Protein AF-A0A2E5E8Q8-F1 (afdb_monomer_lite)

pLDDT: mean 76.12, std 17.39, range [33.94, 95.31]

Structure (mmCIF, N/CA/C/O backbone):
data_AF-A0A2E5E8Q8-F1
#
_entry.id   AF-A0A2E5E8Q8-F1
#
loop_
_atom_site.group_PDB
_atom_site.id
_atom_site.type_symbol
_atom_site.label_atom_id
_atom_site.label_alt_id
_atom_site.label_comp_id
_atom_site.label_asym_id
_atom_site.label_entity_id
_atom_site.label_seq_id
_atom_site.pdbx_PDB_ins_code
_atom_site.Cartn_x
_atom_sit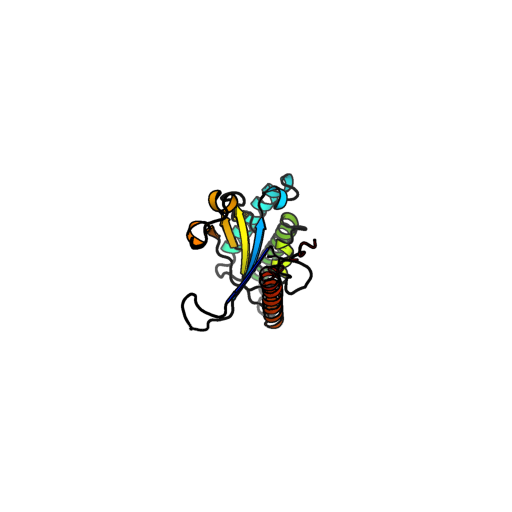e.Cartn_y
_atom_site.Cartn_z
_atom_site.occupancy
_atom_site.B_iso_or_equiv
_atom_site.auth_seq_id
_atom_site.auth_comp_id
_atom_site.auth_asym_id
_atom_site.auth_atom_id
_atom_site.pdbx_PDB_model_num
ATOM 1 N N . MET A 1 1 ? -6.644 -4.111 15.631 1.00 63.53 1 MET A N 1
ATOM 2 C CA . MET A 1 1 ? -6.597 -5.573 15.835 1.00 63.53 1 MET A CA 1
ATOM 3 C C . MET A 1 1 ? -5.594 -6.101 14.842 1.00 63.53 1 MET A C 1
ATOM 5 O O . MET A 1 1 ? -5.831 -5.939 13.659 1.00 63.53 1 MET A O 1
ATOM 9 N N . GLU A 1 2 ? -4.493 -6.679 15.304 1.00 85.31 2 GLU A N 1
ATOM 10 C CA . GLU A 1 2 ? -3.441 -7.165 14.409 1.00 85.31 2 GLU A CA 1
ATOM 11 C C . GLU A 1 2 ? -3.851 -8.503 13.760 1.00 85.31 2 GLU A C 1
ATOM 13 O O . GLU A 1 2 ? -4.324 -9.405 14.459 1.00 85.31 2 GLU A O 1
ATOM 18 N N . VAL A 1 3 ? -3.669 -8.657 12.444 1.00 85.12 3 VAL A N 1
ATOM 19 C CA . VAL A 1 3 ? -4.058 -9.868 11.691 1.00 85.12 3 VAL A CA 1
ATOM 20 C C . VAL A 1 3 ? -2.834 -10.506 11.050 1.00 85.12 3 VAL A C 1
ATOM 22 O O . VAL A 1 3 ? -2.049 -9.832 10.396 1.00 85.12 3 VAL A O 1
ATOM 25 N N . GLN A 1 4 ? -2.655 -11.817 11.201 1.00 87.81 4 GLN A N 1
ATOM 26 C CA . GLN A 1 4 ? -1.545 -12.516 10.552 1.00 87.81 4 GLN A CA 1
ATOM 27 C C . GLN A 1 4 ? -1.755 -12.606 9.033 1.00 87.81 4 GLN A C 1
ATOM 29 O O . GLN A 1 4 ? -2.849 -12.928 8.566 1.00 87.81 4 GLN A O 1
ATOM 34 N N . ASP A 1 5 ? -0.702 -12.359 8.258 1.00 82.19 5 ASP A N 1
ATOM 35 C CA . ASP A 1 5 ? -0.741 -12.471 6.802 1.00 82.19 5 ASP A CA 1
ATOM 36 C C . ASP A 1 5 ? -0.827 -13.946 6.342 1.00 82.19 5 ASP A C 1
ATOM 38 O O . ASP A 1 5 ? -0.557 -14.867 7.124 1.00 82.19 5 ASP A O 1
ATOM 42 N N . PRO A 1 6 ? -1.175 -14.219 5.070 1.00 80.75 6 PRO A N 1
ATOM 43 C CA . PRO A 1 6 ? -1.301 -15.595 4.576 1.00 80.75 6 PRO A CA 1
ATOM 44 C C . PRO A 1 6 ? 0.001 -16.389 4.610 1.00 80.75 6 PRO A C 1
ATOM 46 O O . PRO A 1 6 ? -0.022 -17.617 4.712 1.00 80.75 6 PRO A O 1
ATOM 49 N N . THR A 1 7 ? 1.152 -15.718 4.546 1.00 78.88 7 THR A N 1
ATOM 50 C CA . THR A 1 7 ? 2.443 -16.409 4.634 1.00 78.88 7 THR A CA 1
ATOM 51 C C . THR A 1 7 ? 2.776 -16.833 6.065 1.00 78.88 7 THR A C 1
ATOM 53 O O . THR A 1 7 ? 3.606 -17.722 6.262 1.00 78.88 7 THR A O 1
ATOM 56 N N . GLY A 1 8 ? 2.119 -16.236 7.065 1.00 76.06 8 GLY A N 1
ATOM 57 C CA . GLY A 1 8 ? 2.390 -16.440 8.483 1.00 76.06 8 GLY A CA 1
ATOM 58 C C . GLY A 1 8 ? 3.621 -15.686 8.991 1.00 76.06 8 GLY A C 1
ATOM 59 O O . GLY A 1 8 ? 3.943 -15.789 10.174 1.00 76.06 8 GLY A O 1
ATOM 60 N N . ARG A 1 9 ? 4.318 -14.948 8.124 1.00 78.81 9 ARG A N 1
ATOM 61 C CA . ARG A 1 9 ? 5.599 -14.294 8.436 1.00 78.81 9 ARG A CA 1
ATOM 62 C C . ARG A 1 9 ? 5.418 -12.897 9.000 1.00 78.81 9 ARG A C 1
ATOM 64 O O . ARG A 1 9 ? 6.319 -12.387 9.661 1.00 78.81 9 ARG A O 1
ATOM 71 N N . PHE A 1 10 ? 4.278 -12.279 8.722 1.00 82.50 10 PHE A N 1
ATOM 72 C CA . PHE A 1 10 ? 3.995 -10.905 9.086 1.00 82.50 10 PHE A CA 1
ATOM 73 C C . PHE A 1 10 ? 2.617 -10.809 9.730 1.00 82.50 10 PHE A C 1
ATOM 75 O O . PHE A 1 10 ? 1.747 -11.660 9.549 1.00 82.50 10 PHE A O 1
ATOM 82 N N . ARG A 1 11 ? 2.409 -9.742 10.486 1.00 86.44 11 ARG A N 1
ATOM 83 C CA . ARG A 1 11 ? 1.099 -9.364 11.003 1.00 86.44 11 ARG A CA 1
ATOM 84 C C . ARG A 1 11 ? 0.805 -7.951 10.569 1.00 86.44 11 ARG A C 1
ATOM 86 O O . ARG A 1 11 ? 1.724 -7.156 10.637 1.00 86.44 11 ARG A O 1
ATOM 93 N N . VAL A 1 12 ? -0.395 -7.655 10.100 1.00 88.25 12 VAL A N 1
ATOM 94 C CA . VAL A 1 12 ? -0.820 -6.340 9.608 1.00 88.25 12 VAL A CA 1
ATOM 95 C C . VAL A 1 12 ? -1.694 -5.634 10.627 1.00 88.25 12 VAL A C 1
ATOM 97 O O . VAL A 1 12 ? -2.373 -6.291 11.417 1.00 88.25 12 VAL A O 1
ATOM 100 N N . ASP A 1 13 ? -1.712 -4.307 10.570 1.00 90.38 13 ASP A N 1
ATOM 101 C CA . ASP A 1 13 ? -2.462 -3.493 11.526 1.00 90.38 13 ASP A CA 1
ATOM 102 C C . ASP A 1 13 ? -3.975 -3.629 11.339 1.00 90.38 13 ASP A C 1
ATOM 104 O O . ASP A 1 13 ? -4.720 -3.678 12.323 1.00 90.38 13 ASP A O 1
ATOM 108 N N . VAL A 1 14 ? -4.426 -3.713 10.082 1.00 91.06 14 VAL A N 1
ATOM 109 C CA . VAL A 1 14 ? -5.825 -3.958 9.722 1.00 91.06 14 VAL A CA 1
ATOM 110 C C . VAL A 1 14 ? -5.894 -4.857 8.486 1.00 91.06 14 VAL A C 1
ATOM 112 O O . VAL A 1 14 ? -5.109 -4.734 7.547 1.00 91.06 14 VAL A O 1
ATOM 115 N N . ALA A 1 15 ? -6.865 -5.765 8.471 1.00 92.38 15 ALA A N 1
ATOM 116 C CA . ALA A 1 15 ? -7.216 -6.559 7.303 1.00 92.38 15 ALA A CA 1
ATOM 117 C C . ALA A 1 15 ? -8.733 -6.558 7.119 1.00 92.38 15 ALA A C 1
ATOM 119 O O . ALA A 1 15 ? -9.483 -6.537 8.095 1.00 92.38 15 ALA A O 1
ATOM 120 N N . GLY A 1 16 ? -9.177 -6.593 5.868 1.00 91.38 16 GLY A N 1
ATOM 121 C CA . GLY A 1 16 ? -10.591 -6.615 5.518 1.00 91.38 16 GLY A CA 1
ATOM 122 C C . GLY A 1 16 ? -10.868 -7.596 4.392 1.00 91.38 16 GLY A C 1
ATOM 123 O O . GLY A 1 16 ? -9.993 -7.907 3.583 1.00 91.38 16 GLY A O 1
ATOM 124 N N . TRP A 1 17 ? -12.101 -8.081 4.343 1.00 91.31 17 TRP A N 1
ATOM 125 C CA . TRP A 1 17 ? -12.590 -8.939 3.276 1.00 91.31 17 TRP A CA 1
ATOM 126 C C . TRP A 1 17 ? -14.050 -8.611 2.981 1.00 91.31 17 TRP A C 1
ATOM 128 O O . TRP A 1 17 ? -14.820 -8.329 3.900 1.00 91.31 17 TRP A O 1
ATOM 138 N N . THR A 1 18 ? -14.422 -8.656 1.706 1.00 88.38 18 THR A N 1
ATOM 139 C CA . THR A 1 18 ? -15.816 -8.590 1.274 1.00 88.38 18 THR A CA 1
ATOM 140 C C . THR A 1 18 ? -16.039 -9.437 0.027 1.00 88.38 18 THR A C 1
ATOM 142 O O . THR A 1 18 ? -15.231 -9.424 -0.900 1.00 88.38 18 THR A O 1
ATOM 145 N N . ASP A 1 19 ? -17.161 -10.146 -0.016 1.00 86.62 19 ASP A N 1
ATOM 146 C CA . ASP A 1 19 ? -17.725 -10.788 -1.206 1.00 86.62 19 ASP A CA 1
ATOM 147 C C . ASP A 1 19 ? -19.064 -10.156 -1.614 1.00 86.62 19 ASP A C 1
ATOM 149 O O . ASP A 1 19 ? -19.782 -10.701 -2.453 1.00 86.62 19 ASP A O 1
ATOM 153 N N . ARG A 1 20 ? -19.420 -9.006 -1.024 1.00 81.75 20 ARG A N 1
ATOM 154 C CA . ARG A 1 20 ? -20.689 -8.306 -1.260 1.00 81.75 20 ARG A CA 1
ATOM 155 C C . ARG A 1 20 ? -20.474 -6.827 -1.527 1.00 81.75 20 ARG A C 1
ATOM 157 O O . ARG A 1 20 ? -19.634 -6.178 -0.901 1.00 81.75 20 ARG A O 1
ATOM 164 N N . ALA A 1 21 ? -21.294 -6.281 -2.418 1.00 73.38 21 ALA A N 1
ATOM 165 C CA . ALA A 1 21 ? -21.351 -4.839 -2.593 1.00 73.38 21 ALA A CA 1
ATOM 166 C C . ALA A 1 21 ? -21.983 -4.186 -1.353 1.00 73.38 21 ALA A C 1
ATOM 168 O O . ALA A 1 21 ? -22.991 -4.671 -0.827 1.00 73.38 21 ALA A O 1
ATOM 169 N N . VAL A 1 22 ? -21.374 -3.092 -0.886 1.00 70.50 22 VAL A N 1
ATOM 170 C CA . VAL A 1 22 ? -21.777 -2.367 0.328 1.00 70.50 22 VAL A CA 1
ATOM 171 C C . VAL A 1 22 ? -23.264 -2.017 0.267 1.00 70.50 22 VAL A C 1
ATOM 173 O O . VAL A 1 22 ? -23.736 -1.477 -0.728 1.00 70.50 22 VAL A O 1
ATOM 176 N N . GLY A 1 23 ? -24.008 -2.346 1.326 1.00 66.44 23 GLY A N 1
ATOM 177 C CA . GLY A 1 23 ? -25.442 -2.049 1.419 1.00 66.44 23 GLY A CA 1
ATOM 178 C C . GLY A 1 23 ? -26.349 -2.936 0.558 1.00 66.44 23 GLY A C 1
ATOM 179 O O . GLY A 1 23 ? -27.552 -2.699 0.510 1.00 66.44 23 GLY A O 1
ATOM 180 N N . THR A 1 24 ? -25.816 -3.974 -0.097 1.00 72.50 24 THR A N 1
ATOM 181 C CA . THR A 1 24 ? -26.604 -4.876 -0.948 1.00 72.50 24 THR A CA 1
ATOM 182 C C . THR A 1 24 ? -26.415 -6.345 -0.563 1.00 72.50 24 THR A C 1
ATOM 184 O O . THR A 1 24 ? -25.456 -6.730 0.108 1.00 72.50 24 THR A O 1
ATOM 187 N N . ARG A 1 25 ? -27.331 -7.200 -1.030 1.00 76.81 25 ARG A N 1
ATOM 188 C CA . ARG A 1 25 ? -27.175 -8.665 -0.973 1.00 76.81 25 ARG A CA 1
ATOM 189 C C . ARG A 1 25 ? -26.474 -9.237 -2.212 1.00 76.81 25 ARG A C 1
ATOM 191 O O . ARG A 1 25 ? -26.335 -10.453 -2.314 1.00 76.81 25 ARG A O 1
ATOM 198 N N . VAL A 1 26 ? -26.052 -8.384 -3.149 1.00 81.00 26 VAL A N 1
ATOM 199 C CA . VAL A 1 26 ? -25.429 -8.809 -4.405 1.00 81.00 26 VAL A CA 1
ATOM 200 C C . VAL A 1 26 ? -24.012 -9.290 -4.117 1.00 81.00 26 VAL A C 1
ATOM 202 O O . VAL A 1 26 ? -23.196 -8.556 -3.552 1.00 81.00 26 VAL A O 1
ATOM 205 N N . ARG A 1 27 ? -23.726 -10.538 -4.503 1.00 80.94 27 ARG A N 1
ATOM 206 C CA . ARG A 1 27 ? -22.374 -11.093 -4.433 1.00 80.94 27 ARG A CA 1
ATOM 207 C C . ARG A 1 27 ? -21.504 -10.490 -5.530 1.00 80.94 27 ARG A C 1
ATOM 209 O O . ARG A 1 27 ? -21.937 -10.358 -6.671 1.00 80.94 27 ARG A O 1
ATOM 216 N N . MET A 1 28 ? -20.273 -10.164 -5.177 1.00 82.31 28 MET A N 1
ATOM 217 C CA . MET A 1 28 ? -19.238 -9.677 -6.082 1.00 82.31 28 MET A CA 1
ATOM 218 C C . MET A 1 28 ? -18.006 -10.578 -6.003 1.00 82.31 28 MET A C 1
ATOM 220 O O . MET A 1 28 ? -17.899 -11.423 -5.113 1.00 82.31 28 MET A O 1
ATOM 224 N N . LYS A 1 29 ? -17.058 -10.387 -6.929 1.00 80.12 29 LYS A N 1
ATOM 225 C CA . LYS A 1 29 ? -15.745 -11.031 -6.829 1.00 80.12 29 LYS A CA 1
ATOM 226 C C . LYS A 1 29 ? -15.145 -10.706 -5.450 1.00 80.12 29 LYS A C 1
ATOM 228 O O . LYS A 1 29 ? -15.080 -9.519 -5.119 1.00 80.12 29 LYS A O 1
ATOM 233 N N . PRO A 1 30 ? -14.722 -11.712 -4.663 1.00 84.38 30 PRO A N 1
ATOM 234 C CA . PRO A 1 30 ? -14.135 -11.478 -3.355 1.00 84.38 30 PRO A CA 1
ATOM 235 C C . PRO A 1 30 ? -12.951 -10.518 -3.436 1.00 84.38 30 PRO A C 1
ATOM 237 O O . PRO A 1 30 ? -12.069 -10.668 -4.285 1.00 84.38 30 PRO A O 1
ATOM 240 N N . ARG A 1 31 ? -12.929 -9.541 -2.534 1.00 87.88 31 ARG A N 1
ATOM 241 C CA . ARG A 1 31 ? -11.820 -8.605 -2.360 1.00 87.88 31 ARG A CA 1
ATOM 242 C C . ARG A 1 31 ? -11.298 -8.724 -0.945 1.00 87.88 31 ARG A C 1
ATOM 244 O O . ARG A 1 31 ? -12.064 -8.779 0.015 1.00 87.88 31 ARG A O 1
ATOM 251 N N . SER A 1 32 ? -9.983 -8.748 -0.828 1.00 92.06 32 SER A N 1
ATOM 252 C CA . SER A 1 32 ? -9.266 -8.700 0.436 1.00 92.06 32 SER A CA 1
ATOM 253 C C . SER A 1 32 ? -8.303 -7.524 0.455 1.00 92.06 32 SER A C 1
ATOM 255 O O . SER A 1 32 ? -7.621 -7.231 -0.532 1.00 92.06 32 SER A O 1
ATOM 257 N N . VAL A 1 33 ? -8.245 -6.843 1.589 1.00 92.56 33 VAL A N 1
ATOM 258 C CA . VAL A 1 33 ? -7.386 -5.679 1.782 1.00 92.56 33 VAL A CA 1
ATOM 259 C C . VAL A 1 33 ? -6.483 -5.909 2.982 1.00 92.56 33 VAL A C 1
ATOM 261 O O . VAL A 1 33 ? -6.920 -6.439 4.007 1.00 92.56 33 VAL A O 1
ATOM 264 N N . LEU A 1 34 ? -5.225 -5.501 2.856 1.00 92.69 34 LEU A N 1
ATOM 265 C CA . LEU A 1 34 ? -4.284 -5.405 3.967 1.00 92.69 34 LEU A CA 1
ATOM 266 C C . LEU A 1 34 ? -3.874 -3.948 4.107 1.00 92.69 34 LEU A C 1
ATOM 268 O O . LEU A 1 34 ? -3.462 -3.323 3.128 1.00 92.69 34 LEU A O 1
ATOM 272 N N . VAL A 1 35 ? -3.988 -3.422 5.318 1.00 92.06 35 VAL A N 1
ATOM 273 C CA . VAL A 1 35 ? -3.644 -2.044 5.641 1.00 92.06 35 VAL A CA 1
ATOM 274 C C . VAL A 1 35 ? -2.517 -2.057 6.661 1.00 92.06 35 VAL A C 1
ATOM 276 O O . VAL A 1 35 ? -2.599 -2.719 7.700 1.00 92.06 35 VAL A O 1
ATOM 279 N N . GLU A 1 36 ? -1.470 -1.307 6.355 1.00 91.75 36 GLU A N 1
ATOM 280 C CA . GLU A 1 36 ? -0.405 -0.988 7.293 1.00 91.75 36 GLU A CA 1
ATOM 281 C C . GLU A 1 36 ? -0.542 0.467 7.727 1.00 91.75 36 GLU A C 1
ATOM 283 O O . GLU A 1 36 ? -0.664 1.358 6.887 1.00 91.75 36 GLU A O 1
ATOM 288 N N . CYS A 1 37 ? -0.458 0.718 9.024 1.00 91.38 37 CYS A N 1
ATOM 289 C CA . CYS A 1 37 ? -0.504 2.051 9.594 1.00 91.38 37 CYS A CA 1
ATOM 290 C C . CYS A 1 37 ? 0.916 2.541 9.904 1.00 91.38 37 CYS A C 1
ATOM 292 O O . CYS A 1 37 ? 1.774 1.795 10.398 1.00 91.38 37 CYS A O 1
ATOM 294 N N . LYS A 1 38 ? 1.185 3.817 9.625 1.00 90.00 38 LYS A N 1
ATOM 295 C CA . LYS A 1 38 ? 2.430 4.490 10.017 1.00 90.00 38 LYS A CA 1
ATOM 296 C C . LYS A 1 38 ? 2.105 5.862 10.582 1.00 90.00 38 LYS A C 1
ATOM 298 O O . LYS A 1 38 ? 1.452 6.655 9.923 1.00 90.00 38 LYS A O 1
ATOM 303 N N . GLN A 1 39 ? 2.569 6.123 11.801 1.00 87.19 39 GLN A N 1
ATOM 304 C CA . GLN A 1 39 ? 2.315 7.379 12.513 1.00 87.19 39 GLN A CA 1
ATOM 305 C C . GLN A 1 39 ? 3.454 8.388 12.359 1.00 87.19 39 GLN A C 1
ATOM 307 O O . GLN A 1 39 ? 3.235 9.581 12.529 1.00 87.19 39 GLN A O 1
ATOM 312 N N . SER A 1 40 ? 4.665 7.921 12.039 1.00 85.81 40 SER A N 1
ATOM 313 C CA . SER A 1 40 ? 5.819 8.789 11.841 1.00 85.81 40 SER A CA 1
ATOM 314 C C . SER A 1 40 ? 6.584 8.446 10.566 1.00 85.81 40 SER A C 1
ATOM 316 O O . SER A 1 40 ? 6.682 7.292 10.137 1.00 85.81 40 SER A O 1
ATOM 318 N N . ARG A 1 41 ? 7.169 9.477 9.956 1.00 86.25 41 ARG A N 1
ATOM 319 C CA . ARG A 1 41 ? 7.997 9.346 8.753 1.00 86.25 41 ARG A CA 1
ATOM 320 C C . ARG A 1 41 ? 9.305 8.597 9.018 1.00 86.25 41 ARG A C 1
ATOM 322 O O . ARG A 1 41 ? 9.797 7.905 8.130 1.00 86.25 41 ARG A O 1
ATOM 329 N N . ASN A 1 42 ? 9.830 8.682 10.241 1.00 82.00 42 ASN A N 1
ATOM 330 C CA . ASN A 1 42 ? 11.025 7.944 10.660 1.00 82.00 42 ASN A CA 1
ATOM 331 C C . ASN A 1 42 ? 10.770 6.430 10.738 1.00 82.00 42 ASN A C 1
ATOM 333 O O . ASN A 1 42 ? 11.653 5.647 10.391 1.00 82.00 42 ASN A O 1
ATOM 337 N N . ASP A 1 43 ? 9.554 6.010 11.104 1.00 76.88 43 ASP A N 1
ATOM 338 C CA . ASP A 1 43 ? 9.170 4.590 11.061 1.00 76.88 43 ASP A CA 1
ATOM 339 C C . ASP A 1 43 ? 9.029 4.071 9.627 1.00 76.88 43 ASP A C 1
ATOM 341 O O . ASP A 1 43 ? 9.170 2.872 9.371 1.00 76.88 43 ASP A O 1
ATOM 345 N N . TYR A 1 44 ? 8.743 4.974 8.686 1.00 81.56 44 TYR A N 1
ATOM 346 C CA . TYR A 1 44 ? 8.609 4.651 7.274 1.00 81.56 44 TYR A CA 1
ATOM 347 C C . TYR A 1 44 ? 9.969 4.561 6.571 1.00 81.56 44 TYR A C 1
ATOM 349 O O . TYR A 1 44 ? 10.251 3.558 5.924 1.00 81.56 44 TYR A O 1
ATOM 357 N N . PHE A 1 45 ? 10.857 5.547 6.737 1.00 77.25 45 PHE A N 1
ATOM 358 C CA . PHE A 1 45 ? 12.206 5.511 6.166 1.00 77.25 45 PHE A CA 1
ATOM 359 C C . PHE A 1 45 ? 13.273 5.343 7.242 1.00 77.25 45 PHE A C 1
ATOM 361 O O . PHE A 1 45 ? 13.618 6.283 7.950 1.00 77.25 45 PHE A O 1
ATOM 368 N N . ARG A 1 46 ? 13.917 4.170 7.272 1.00 65.31 46 ARG A N 1
ATOM 369 C CA . ARG A 1 46 ? 15.055 3.927 8.175 1.00 65.31 46 ARG A CA 1
ATOM 370 C C . ARG A 1 46 ? 16.297 4.784 7.872 1.00 65.31 46 ARG A C 1
ATOM 372 O O . ARG A 1 46 ? 17.140 4.926 8.749 1.00 65.31 46 ARG A O 1
ATOM 379 N N . ASN A 1 47 ? 16.463 5.315 6.652 1.00 64.94 47 ASN A N 1
ATOM 380 C CA . ASN A 1 47 ? 17.625 6.139 6.279 1.00 64.94 47 ASN A CA 1
ATOM 381 C C . ASN A 1 47 ? 17.272 7.202 5.224 1.00 64.94 47 ASN A C 1
ATOM 383 O O . ASN A 1 47 ? 17.279 6.923 4.027 1.00 64.94 47 ASN A O 1
ATOM 387 N N . SER A 1 48 ? 17.010 8.433 5.665 1.00 62.69 48 SER A N 1
ATOM 388 C CA . SER A 1 48 ? 16.543 9.540 4.819 1.00 62.69 48 SER A CA 1
ATOM 389 C C . SER A 1 48 ? 17.574 10.071 3.810 1.00 62.69 48 SER A C 1
ATOM 391 O O . SER A 1 48 ? 17.183 10.587 2.764 1.00 62.69 48 SER A O 1
ATOM 393 N N . ARG A 1 49 ? 18.887 9.928 4.064 1.00 62.12 49 ARG A N 1
ATOM 394 C CA . ARG A 1 49 ? 19.937 10.560 3.232 1.00 62.12 49 ARG A CA 1
ATOM 395 C C . ARG A 1 49 ? 20.056 9.973 1.823 1.00 62.12 49 ARG A C 1
ATOM 397 O O . ARG A 1 49 ? 20.415 10.693 0.900 1.00 62.12 49 ARG A O 1
ATOM 404 N N . GLN A 1 50 ? 19.762 8.684 1.637 1.00 71.62 50 GLN A N 1
ATOM 405 C CA . GLN A 1 50 ? 19.800 8.042 0.311 1.00 71.62 50 GLN A CA 1
ATOM 406 C C . GLN A 1 50 ? 18.443 8.071 -0.410 1.00 71.62 50 GLN A C 1
ATOM 408 O O . GLN A 1 50 ? 18.379 7.803 -1.611 1.00 71.62 50 GLN A O 1
ATOM 413 N N . THR A 1 51 ? 17.366 8.403 0.305 1.00 82.62 51 THR A N 1
ATOM 414 C CA . THR A 1 51 ? 15.991 8.310 -0.191 1.00 82.62 51 THR A CA 1
ATOM 415 C C . THR A 1 51 ? 15.732 9.263 -1.354 1.00 82.62 51 THR A C 1
ATOM 417 O O . THR A 1 51 ? 15.226 8.826 -2.382 1.00 82.62 51 THR A O 1
ATOM 420 N N . ALA A 1 52 ? 16.146 10.530 -1.257 1.00 85.88 52 ALA A N 1
ATOM 421 C CA . ALA A 1 52 ? 15.843 11.537 -2.279 1.00 85.88 52 ALA A CA 1
ATOM 422 C C . ALA A 1 52 ? 16.402 11.177 -3.670 1.00 85.88 52 ALA A C 1
ATOM 424 O O . ALA A 1 52 ? 15.671 11.195 -4.660 1.00 85.88 52 ALA A O 1
ATOM 425 N N . GLY A 1 53 ? 17.677 10.775 -3.748 1.00 88.75 53 GLY A N 1
ATOM 426 C CA . GLY A 1 53 ? 18.301 10.380 -5.017 1.00 88.75 53 GLY A CA 1
ATOM 427 C C . GLY A 1 53 ? 17.681 9.116 -5.620 1.00 88.75 53 GLY A C 1
ATOM 428 O O . GLY A 1 53 ? 17.492 9.029 -6.834 1.00 88.75 53 GLY A O 1
ATOM 429 N N . LEU A 1 54 ? 17.306 8.149 -4.775 1.00 90.38 54 LEU A N 1
ATOM 430 C CA . LEU A 1 54 ? 16.617 6.935 -5.215 1.00 90.38 54 LEU A CA 1
ATOM 431 C C . LEU A 1 54 ? 15.202 7.230 -5.732 1.00 90.38 54 LEU A C 1
ATOM 433 O O . LEU A 1 54 ? 14.821 6.686 -6.766 1.00 90.38 54 LEU A O 1
ATOM 437 N N . LEU A 1 55 ? 14.451 8.111 -5.066 1.00 90.94 55 LEU A N 1
ATOM 438 C CA . LEU A 1 55 ? 13.119 8.543 -5.504 1.00 90.94 55 LEU A CA 1
ATOM 439 C C . LEU A 1 55 ? 13.172 9.310 -6.830 1.00 90.94 55 LEU A C 1
ATOM 441 O O . LEU A 1 55 ? 12.375 9.035 -7.724 1.00 90.94 55 LEU A O 1
ATOM 445 N N . ALA A 1 56 ? 14.141 10.215 -6.997 1.00 91.50 56 ALA A N 1
ATOM 446 C CA . ALA A 1 56 ? 14.330 10.936 -8.255 1.00 91.50 56 ALA A CA 1
ATOM 447 C C . ALA A 1 56 ? 14.647 9.970 -9.409 1.00 91.50 56 ALA A C 1
ATOM 449 O O . ALA A 1 56 ? 14.045 10.044 -10.483 1.00 91.50 56 ALA A O 1
ATOM 450 N N . ARG A 1 57 ? 15.542 8.998 -9.174 1.00 93.44 57 ARG A N 1
ATOM 451 C CA . ARG A 1 57 ? 15.870 7.980 -10.178 1.00 93.44 57 ARG A CA 1
ATOM 452 C C . ARG A 1 57 ? 14.677 7.078 -10.494 1.00 93.44 57 ARG A C 1
ATOM 454 O O . ARG A 1 57 ? 14.448 6.770 -11.662 1.00 93.44 57 ARG A O 1
ATOM 461 N N . ARG A 1 58 ? 13.898 6.691 -9.481 1.00 91.50 58 ARG A N 1
ATOM 462 C CA . ARG A 1 58 ? 12.648 5.936 -9.644 1.00 91.50 58 ARG A CA 1
ATOM 463 C C . ARG A 1 58 ? 11.665 6.677 -10.546 1.00 91.50 58 ARG A C 1
ATOM 465 O O . ARG A 1 58 ? 11.164 6.078 -11.493 1.00 91.50 58 ARG A O 1
ATOM 472 N N . ALA A 1 59 ? 11.427 7.963 -10.286 1.00 90.56 59 ALA A N 1
ATOM 473 C CA . ALA A 1 59 ? 10.523 8.785 -11.086 1.00 90.56 59 ALA A CA 1
ATOM 474 C C . ALA A 1 59 ? 10.956 8.832 -12.560 1.00 90.56 59 ALA A C 1
ATOM 476 O O . ALA A 1 59 ? 10.143 8.572 -13.444 1.00 90.56 59 ALA A O 1
ATOM 477 N N . ALA A 1 60 ? 12.251 9.042 -12.822 1.00 91.81 60 ALA A N 1
ATOM 478 C CA . ALA A 1 60 ? 12.792 9.048 -14.182 1.00 91.81 60 ALA A CA 1
ATOM 479 C C . ALA A 1 60 ? 12.616 7.701 -14.910 1.00 91.81 60 ALA A C 1
ATOM 481 O O . ALA A 1 60 ? 12.344 7.672 -16.110 1.00 91.81 60 ALA A O 1
ATOM 482 N N . ILE A 1 61 ? 12.764 6.571 -14.206 1.00 90.75 61 ILE A N 1
ATOM 483 C CA . ILE A 1 61 ? 12.544 5.250 -14.811 1.00 90.75 61 ILE A CA 1
ATOM 484 C C . ILE A 1 61 ? 11.054 5.007 -15.071 1.00 90.75 61 ILE A C 1
ATOM 486 O O . ILE A 1 61 ? 10.729 4.500 -16.140 1.00 90.75 61 ILE A O 1
ATOM 490 N N . LEU A 1 62 ? 10.156 5.365 -14.145 1.00 86.94 62 LEU A N 1
ATOM 491 C CA . LEU A 1 62 ? 8.707 5.231 -14.357 1.00 86.94 62 LEU A CA 1
ATOM 492 C C . LEU A 1 62 ? 8.245 6.028 -15.578 1.00 86.94 62 LEU A C 1
ATOM 494 O O . LEU A 1 62 ? 7.531 5.487 -16.415 1.00 86.94 62 LEU A O 1
ATOM 498 N N . ASP A 1 63 ? 8.714 7.265 -15.706 1.00 87.00 63 ASP A N 1
ATOM 499 C CA . ASP A 1 63 ? 8.416 8.138 -16.841 1.00 87.00 63 ASP A CA 1
ATOM 500 C C . ASP A 1 63 ? 8.994 7.614 -18.171 1.00 87.00 63 ASP A C 1
ATOM 502 O O . ASP A 1 63 ? 8.408 7.769 -19.242 1.00 87.00 63 ASP A O 1
ATOM 506 N N . ARG A 1 64 ? 10.142 6.930 -18.132 1.00 86.62 64 ARG A N 1
ATOM 507 C CA . ARG A 1 64 ? 10.667 6.248 -19.320 1.00 86.62 64 ARG A CA 1
ATOM 508 C C . ARG A 1 64 ? 9.852 5.001 -19.668 1.00 86.62 64 ARG A C 1
ATOM 510 O O . ARG A 1 64 ? 9.584 4.762 -20.840 1.00 86.62 64 ARG A O 1
ATOM 517 N N . LEU A 1 65 ? 9.458 4.213 -18.667 1.00 84.06 65 LEU A N 1
ATOM 518 C CA . LEU A 1 65 ? 8.664 2.999 -18.861 1.00 84.06 65 LEU A CA 1
ATOM 519 C C . LEU A 1 65 ? 7.264 3.312 -19.399 1.00 84.06 65 LEU A C 1
ATOM 521 O O . LEU A 1 65 ? 6.822 2.615 -20.308 1.00 84.06 65 LEU A O 1
ATOM 525 N N . SER A 1 66 ? 6.603 4.362 -18.902 1.00 80.44 66 SER A N 1
ATOM 526 C CA . SER A 1 66 ? 5.286 4.792 -19.395 1.00 80.44 66 SER A CA 1
ATOM 527 C C . SER A 1 66 ? 5.333 5.236 -20.858 1.00 80.44 66 SER A C 1
ATOM 529 O O . SER A 1 66 ? 4.435 4.911 -21.627 1.00 80.44 66 SER A O 1
ATOM 531 N N . ARG A 1 67 ? 6.411 5.911 -21.276 1.00 81.38 67 ARG A N 1
ATOM 532 C CA . ARG A 1 67 ? 6.620 6.308 -22.677 1.00 81.38 67 ARG A CA 1
ATOM 533 C C . ARG A 1 67 ? 6.933 5.131 -23.603 1.00 81.38 67 ARG A C 1
ATOM 535 O O . ARG A 1 67 ? 6.614 5.193 -24.783 1.00 81.38 67 ARG A O 1
ATOM 542 N N . SER A 1 68 ? 7.552 4.069 -23.086 1.00 72.38 68 SER A N 1
ATOM 543 C CA . SER A 1 68 ? 7.891 2.866 -23.863 1.00 72.38 68 SER A CA 1
ATOM 544 C C . SER A 1 68 ? 6.787 1.799 -23.883 1.00 72.38 68 SER A C 1
ATOM 546 O O . SER A 1 68 ? 6.855 0.887 -24.703 1.00 72.38 68 SER A O 1
ATOM 548 N N . GLN A 1 69 ? 5.798 1.869 -22.986 1.00 62.12 69 GLN A N 1
ATOM 549 C CA . GLN A 1 69 ? 4.664 0.939 -22.899 1.00 62.12 69 GLN A CA 1
ATOM 550 C C . GLN A 1 69 ? 3.365 1.712 -22.648 1.00 62.12 69 GLN A C 1
ATOM 552 O O . GLN A 1 69 ? 3.022 1.952 -21.490 1.00 62.12 69 GLN A O 1
ATOM 557 N N . PRO A 1 70 ? 2.620 2.084 -23.705 1.00 51.09 70 PRO A N 1
ATOM 558 C CA . PRO A 1 70 ? 1.314 2.720 -23.539 1.00 51.09 70 PRO A CA 1
ATOM 559 C C . PRO A 1 70 ? 0.263 1.767 -22.942 1.00 51.09 70 PRO A C 1
ATOM 561 O O . PRO A 1 70 ? -0.702 2.229 -22.340 1.00 51.09 70 PRO A O 1
ATOM 564 N N . GLU A 1 71 ? 0.461 0.445 -23.034 1.00 43.28 71 GLU A N 1
ATOM 565 C CA . GLU A 1 71 ? -0.372 -0.531 -22.329 1.00 43.28 71 GLU A CA 1
ATOM 566 C C . GLU A 1 71 ? 0.236 -0.878 -20.968 1.00 43.28 71 GLU A C 1
ATOM 568 O O . GLU A 1 71 ? 1.324 -1.452 -20.870 1.00 43.28 71 GLU A O 1
ATOM 573 N N . ALA A 1 72 ? -0.487 -0.509 -19.911 1.00 41.75 72 ALA A N 1
ATOM 574 C CA . ALA A 1 72 ? -0.147 -0.712 -18.510 1.00 41.75 72 ALA A CA 1
ATOM 575 C C . ALA A 1 72 ? -0.068 -2.206 -18.147 1.00 41.75 72 ALA A C 1
ATOM 577 O O . ALA A 1 72 ? -0.935 -2.758 -17.470 1.00 41.75 72 ALA A O 1
ATOM 578 N N . SER A 1 73 ? 0.995 -2.88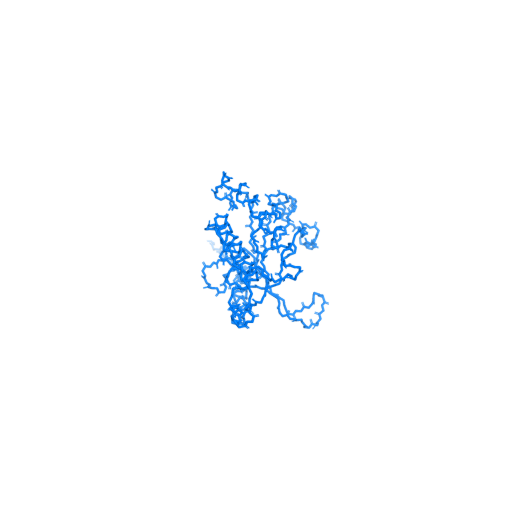6 -18.571 1.00 42.62 73 SER A N 1
ATOM 579 C CA . SER A 1 73 ? 1.341 -4.178 -17.998 1.00 42.62 73 SER A CA 1
ATOM 580 C C . SER A 1 73 ? 1.761 -3.933 -16.546 1.00 42.62 73 SER A C 1
ATOM 582 O O . SER A 1 73 ? 2.612 -3.067 -16.307 1.00 42.62 73 SER A O 1
ATOM 584 N N . PRO A 1 74 ? 1.191 -4.642 -15.551 1.00 45.88 74 PRO A N 1
ATOM 585 C CA . PRO A 1 74 ? 1.576 -4.457 -14.163 1.00 45.88 74 PRO A CA 1
ATOM 586 C C . PRO A 1 74 ? 3.084 -4.655 -14.071 1.00 45.88 74 PRO A C 1
ATOM 588 O O . PRO A 1 74 ? 3.582 -5.742 -14.373 1.00 45.88 74 PRO A O 1
ATOM 591 N N . LEU A 1 75 ? 3.799 -3.606 -13.653 1.00 47.06 75 LEU A N 1
ATOM 592 C CA . LEU A 1 75 ? 5.266 -3.533 -13.582 1.00 47.06 75 LEU A CA 1
ATOM 593 C C . LEU A 1 75 ? 5.912 -4.691 -12.784 1.00 47.06 75 LEU A C 1
ATOM 595 O O . LEU A 1 75 ? 7.130 -4.853 -12.808 1.00 47.06 75 LEU A O 1
ATOM 599 N N . PHE A 1 76 ? 5.094 -5.516 -12.120 1.00 45.88 76 PHE A N 1
ATOM 600 C CA . PHE A 1 76 ? 5.460 -6.678 -11.314 1.00 45.88 76 PHE A CA 1
ATOM 601 C C . PHE A 1 76 ? 4.699 -7.965 -11.664 1.00 45.88 76 PHE A C 1
ATOM 603 O O . PHE A 1 76 ? 4.510 -8.818 -10.797 1.00 45.88 76 PHE A O 1
ATOM 610 N N . THR A 1 77 ? 4.302 -8.182 -12.920 1.00 40.53 77 THR A N 1
ATOM 611 C CA . THR A 1 77 ? 4.006 -9.552 -13.380 1.00 40.53 77 THR A CA 1
ATOM 612 C C . THR A 1 77 ? 5.310 -10.350 -13.474 1.00 40.53 77 THR A C 1
ATOM 614 O O . THR A 1 77 ? 5.895 -10.554 -14.535 1.00 40.53 77 THR A O 1
ATOM 617 N N . SER A 1 78 ? 5.813 -10.810 -12.328 1.00 39.03 78 SER A N 1
ATOM 618 C CA . SER A 1 78 ? 6.865 -11.818 -12.305 1.00 39.03 78 SER A CA 1
ATOM 619 C C . SER A 1 78 ? 6.281 -13.138 -12.807 1.00 39.03 78 SER A C 1
ATOM 621 O O . SER A 1 78 ? 5.447 -13.730 -12.126 1.00 39.03 78 SER A O 1
ATOM 623 N N . GLY A 1 79 ? 6.730 -13.615 -13.968 1.00 37.03 79 GLY A N 1
ATOM 624 C CA . GLY A 1 79 ? 6.653 -15.045 -14.281 1.00 37.03 79 GLY A CA 1
ATOM 625 C C . GLY A 1 79 ? 6.233 -15.438 -15.691 1.00 37.03 79 GLY A C 1
ATOM 626 O O . GLY A 1 79 ? 6.550 -16.554 -16.094 1.00 37.03 79 GLY A O 1
ATOM 627 N N . ARG A 1 80 ? 5.607 -14.572 -16.496 1.00 35.69 80 ARG A N 1
ATOM 628 C CA . ARG A 1 80 ? 5.390 -14.910 -17.912 1.00 35.69 80 ARG A CA 1
ATOM 629 C C . ARG A 1 80 ? 6.622 -14.538 -18.723 1.00 35.69 80 ARG A C 1
ATOM 631 O O . ARG A 1 80 ? 6.754 -13.431 -19.232 1.00 35.69 80 ARG A O 1
ATOM 638 N N . ARG A 1 81 ? 7.540 -15.501 -18.826 1.00 36.84 81 ARG A N 1
ATOM 639 C CA . ARG A 1 81 ? 8.510 -15.563 -19.920 1.00 36.84 81 ARG A CA 1
ATOM 640 C C . ARG A 1 81 ? 7.675 -15.558 -21.203 1.00 36.84 81 ARG A C 1
ATOM 642 O O . ARG A 1 81 ? 7.027 -16.556 -21.503 1.00 36.84 81 ARG A O 1
ATOM 649 N N . ALA A 1 82 ? 7.598 -14.418 -21.886 1.00 37.91 82 ALA A N 1
ATOM 650 C CA . ALA A 1 82 ? 7.031 -14.392 -23.227 1.00 37.91 82 ALA A CA 1
ATOM 651 C C . ALA A 1 82 ? 7.798 -15.438 -24.059 1.00 37.91 82 ALA A C 1
ATOM 653 O O . ALA A 1 82 ? 9.025 -15.526 -23.902 1.00 37.91 82 ALA A O 1
ATOM 654 N N . PRO A 1 83 ? 7.120 -16.282 -24.858 1.00 33.94 83 PRO A N 1
ATOM 655 C CA . PRO A 1 83 ? 7.819 -17.224 -25.717 1.00 33.94 83 PRO A CA 1
ATOM 656 C C . PRO A 1 83 ? 8.785 -16.426 -26.597 1.00 33.94 83 PRO A C 1
ATOM 658 O O . PRO A 1 83 ? 8.395 -15.480 -27.271 1.00 33.94 83 PRO A O 1
ATOM 661 N N . LEU A 1 84 ? 10.070 -16.777 -26.524 1.00 42.00 84 LEU A N 1
ATOM 662 C CA . LEU A 1 84 ? 11.177 -16.090 -27.199 1.00 42.00 84 LEU A CA 1
ATOM 663 C C . LEU A 1 84 ? 11.186 -16.294 -28.725 1.00 42.00 84 LEU A C 1
ATOM 665 O O . LEU A 1 84 ? 12.184 -15.997 -29.371 1.00 42.00 84 LEU A O 1
ATOM 669 N N . SER A 1 85 ? 10.103 -16.784 -29.323 1.00 43.69 85 SER A N 1
ATOM 670 C CA . SER A 1 85 ? 9.973 -16.873 -30.772 1.00 43.69 85 SER A CA 1
ATOM 671 C C . SER A 1 85 ? 9.059 -15.751 -31.245 1.00 43.69 85 SER A C 1
ATOM 673 O O . SER A 1 85 ? 7.851 -15.876 -31.066 1.00 43.69 85 SER A O 1
ATOM 675 N N . LEU A 1 86 ? 9.643 -14.668 -31.780 1.00 41.69 86 LEU A N 1
ATOM 676 C CA . LEU A 1 86 ? 9.099 -13.850 -32.890 1.00 41.69 86 LEU A CA 1
ATOM 677 C C . LEU A 1 86 ? 9.861 -12.528 -33.160 1.00 41.69 86 LEU A C 1
ATOM 679 O O . LEU A 1 86 ? 9.321 -11.657 -33.831 1.00 41.69 86 LEU A O 1
ATOM 683 N N . PHE A 1 87 ? 11.111 -12.346 -32.711 1.00 43.91 87 PHE A N 1
ATOM 684 C CA . PHE A 1 87 ? 11.857 -11.110 -33.012 1.00 43.91 87 PHE A CA 1
ATOM 685 C C . PHE A 1 87 ? 13.265 -11.385 -33.548 1.00 43.91 87 PHE A C 1
ATOM 687 O O . PHE A 1 87 ? 14.264 -11.220 -32.851 1.00 43.91 87 PHE A O 1
ATOM 694 N N . GLU A 1 88 ? 13.332 -11.780 -34.819 1.00 41.97 88 GLU A N 1
ATOM 695 C CA . GLU A 1 88 ? 14.531 -11.653 -35.654 1.00 41.97 88 GLU A CA 1
ATOM 696 C C . GLU A 1 88 ? 14.608 -10.223 -36.222 1.00 41.97 88 GLU A C 1
ATOM 698 O O . GLU A 1 88 ? 14.354 -9.978 -37.395 1.00 41.97 88 GLU A O 1
ATOM 703 N N . SER A 1 89 ? 14.922 -9.235 -35.381 1.00 47.50 89 SER A N 1
ATOM 704 C CA . SER A 1 89 ? 15.498 -7.968 -35.853 1.00 47.50 89 SER A CA 1
ATOM 705 C C . SER A 1 89 ? 16.311 -7.310 -34.734 1.00 47.50 89 SER A C 1
ATOM 707 O O . SER A 1 89 ? 15.893 -7.267 -33.574 1.00 47.50 89 SER A O 1
ATOM 709 N N . GLY A 1 90 ? 17.521 -6.842 -35.062 1.00 54.53 90 GLY A N 1
ATOM 710 C CA . GLY A 1 90 ? 18.497 -6.361 -34.074 1.00 54.53 90 GLY A CA 1
ATOM 711 C C . GLY A 1 90 ? 18.006 -5.178 -33.230 1.00 54.53 90 GLY A C 1
ATOM 712 O O . GLY A 1 90 ? 18.318 -5.106 -32.047 1.00 54.53 90 GLY A O 1
ATOM 713 N N . THR A 1 91 ? 17.165 -4.308 -33.795 1.00 60.16 91 THR A N 1
ATOM 714 C CA . THR A 1 91 ? 16.631 -3.123 -33.105 1.00 60.16 91 THR A CA 1
ATOM 715 C C . THR A 1 91 ? 15.596 -3.481 -32.036 1.00 60.16 91 THR A C 1
ATOM 717 O O . THR A 1 91 ? 15.688 -3.002 -30.909 1.00 60.16 91 THR A O 1
ATOM 720 N N . LEU A 1 92 ? 14.672 -4.403 -32.331 1.00 59.56 92 LEU A N 1
ATOM 721 C CA . LEU A 1 92 ? 13.657 -4.854 -31.369 1.00 59.56 92 LEU A CA 1
ATOM 722 C C . LEU A 1 92 ? 14.275 -5.648 -30.211 1.00 59.56 92 LEU A C 1
ATOM 724 O O . LEU A 1 92 ? 13.843 -5.531 -29.060 1.00 59.56 92 LEU A O 1
ATOM 728 N N . ALA A 1 93 ? 15.310 -6.441 -30.497 1.00 62.59 93 ALA A N 1
ATOM 729 C CA . ALA A 1 93 ? 16.052 -7.167 -29.472 1.00 62.59 93 ALA A CA 1
ATOM 730 C C . ALA A 1 93 ? 16.804 -6.214 -28.523 1.00 62.59 93 ALA A C 1
ATOM 732 O O . ALA A 1 93 ? 16.837 -6.448 -27.308 1.00 62.59 93 ALA A O 1
ATOM 733 N N . ASP A 1 94 ? 17.377 -5.132 -29.051 1.00 68.81 94 ASP A N 1
ATOM 734 C CA . ASP A 1 94 ? 18.075 -4.125 -28.251 1.00 68.81 94 ASP A CA 1
ATOM 735 C C . ASP A 1 94 ? 17.110 -3.271 -27.415 1.00 68.81 94 ASP A C 1
ATOM 737 O O . ASP A 1 94 ? 17.385 -3.032 -26.232 1.00 68.81 94 ASP A O 1
ATOM 741 N N . ASP A 1 95 ? 15.933 -2.936 -27.948 1.00 76.94 95 ASP A N 1
ATOM 742 C CA . ASP A 1 95 ? 14.863 -2.263 -27.201 1.00 76.94 95 ASP A CA 1
ATOM 743 C C . ASP A 1 95 ? 14.331 -3.132 -26.052 1.00 76.94 95 ASP A C 1
ATOM 745 O O . ASP A 1 95 ? 14.197 -2.669 -24.911 1.00 76.94 95 ASP A O 1
ATOM 749 N N . ALA A 1 96 ? 14.116 -4.428 -26.299 1.00 77.81 96 ALA A N 1
ATOM 750 C CA . ALA A 1 96 ? 13.700 -5.376 -25.266 1.00 77.81 96 ALA A CA 1
ATOM 751 C C . ALA A 1 96 ? 14.750 -5.510 -24.146 1.00 77.81 96 ALA A C 1
ATOM 753 O O . ALA A 1 96 ? 14.405 -5.551 -22.958 1.00 77.81 96 ALA A O 1
ATOM 754 N N . ARG A 1 97 ? 16.045 -5.528 -24.494 1.00 81.88 97 ARG A N 1
ATOM 755 C CA . ARG A 1 97 ? 17.146 -5.537 -23.514 1.00 81.88 97 ARG A CA 1
ATOM 756 C C . ARG A 1 97 ? 17.211 -4.234 -22.722 1.00 81.88 97 ARG A C 1
ATOM 758 O O . ARG A 1 97 ? 17.395 -4.283 -21.504 1.00 81.88 97 ARG A O 1
ATOM 765 N N . ALA A 1 98 ? 17.057 -3.084 -23.377 1.00 83.50 98 ALA A N 1
ATOM 766 C CA . ALA A 1 98 ? 17.051 -1.778 -22.721 1.00 83.50 98 ALA A CA 1
ATOM 767 C C . ALA A 1 98 ? 15.902 -1.670 -21.708 1.00 83.50 98 ALA A C 1
ATOM 769 O O . ALA A 1 98 ? 16.112 -1.288 -20.554 1.00 83.50 98 ALA A O 1
ATOM 770 N N . LEU A 1 99 ? 14.710 -2.108 -22.102 1.00 84.19 99 LEU A N 1
ATOM 771 C CA . LEU A 1 99 ? 13.540 -2.187 -21.239 1.00 84.19 99 LEU A CA 1
ATOM 772 C C . LEU A 1 99 ? 13.751 -3.143 -20.055 1.00 84.19 99 LEU A C 1
ATOM 774 O O . LEU A 1 99 ? 13.410 -2.817 -18.915 1.00 84.19 99 LEU A O 1
ATOM 778 N N . GLN A 1 100 ? 14.353 -4.309 -20.296 1.00 84.06 100 GLN A N 1
ATOM 779 C CA . GLN A 1 100 ? 14.664 -5.257 -19.229 1.00 84.06 100 GLN A CA 1
ATOM 780 C C . GLN A 1 100 ? 15.661 -4.671 -18.220 1.00 84.06 100 GLN A C 1
ATOM 782 O O . GLN A 1 100 ? 15.485 -4.858 -17.014 1.00 84.06 100 GLN A O 1
ATOM 787 N N . ARG A 1 101 ? 16.668 -3.914 -18.678 1.00 87.94 101 ARG A N 1
ATOM 788 C CA . ARG A 1 101 ? 17.603 -3.197 -17.793 1.00 87.94 101 ARG A CA 1
ATOM 789 C C . ARG A 1 101 ? 16.872 -2.193 -16.900 1.00 87.94 101 ARG A C 1
ATOM 791 O O . ARG A 1 101 ? 17.120 -2.188 -15.697 1.00 87.94 101 ARG A O 1
ATOM 798 N N . LEU A 1 102 ? 15.929 -1.420 -17.448 1.00 87.94 102 LEU A N 1
ATOM 799 C CA . LEU A 1 102 ? 15.113 -0.479 -16.666 1.00 87.94 102 LEU A CA 1
ATOM 800 C C . LEU A 1 102 ? 14.272 -1.188 -15.597 1.00 87.94 102 LEU A C 1
ATOM 802 O O . LEU A 1 102 ? 14.209 -0.725 -14.461 1.00 87.94 102 LEU A O 1
ATOM 806 N N . ARG A 1 103 ? 13.667 -2.338 -15.922 1.00 86.12 103 ARG A N 1
ATOM 807 C CA . ARG A 1 103 ? 12.903 -3.142 -14.950 1.00 86.12 103 ARG A CA 1
ATOM 808 C C . ARG A 1 103 ? 13.786 -3.698 -13.831 1.00 86.12 103 ARG A C 1
ATOM 810 O O . ARG A 1 103 ? 13.400 -3.657 -12.664 1.00 86.12 103 ARG A O 1
ATOM 817 N N . VAL A 1 104 ? 14.979 -4.192 -14.167 1.00 87.44 104 VAL A N 1
ATOM 818 C CA . VAL A 1 104 ? 15.955 -4.682 -13.178 1.00 87.44 104 VAL A CA 1
ATOM 819 C C . VAL A 1 104 ? 16.430 -3.547 -12.270 1.00 87.44 104 VAL A C 1
ATOM 821 O O . VAL A 1 104 ? 16.510 -3.725 -11.051 1.00 87.44 104 VAL A O 1
ATOM 824 N N . GLU A 1 105 ? 16.703 -2.376 -12.845 1.00 90.19 105 GLU A N 1
ATOM 825 C CA . GLU A 1 105 ? 17.089 -1.183 -12.095 1.00 90.19 105 GLU A CA 1
ATOM 826 C C . GLU A 1 105 ? 15.959 -0.720 -11.165 1.00 90.19 105 GLU A C 1
ATOM 828 O O . GLU A 1 105 ? 16.199 -0.534 -9.971 1.00 90.19 105 GLU A O 1
ATOM 833 N N . MET A 1 106 ? 14.719 -0.650 -11.660 1.00 88.19 106 MET A N 1
ATOM 834 C CA . MET A 1 106 ? 13.531 -0.342 -10.858 1.00 88.19 106 MET A CA 1
ATOM 835 C C . MET A 1 106 ? 13.395 -1.297 -9.667 1.00 88.19 106 MET A C 1
ATOM 837 O O . MET A 1 106 ? 13.295 -0.862 -8.522 1.00 88.19 106 MET A O 1
ATOM 841 N N . ALA A 1 107 ? 13.481 -2.608 -9.908 1.00 83.62 107 ALA A N 1
ATOM 842 C CA . ALA A 1 107 ? 13.407 -3.607 -8.846 1.00 83.62 107 ALA A CA 1
ATOM 843 C C . ALA A 1 107 ? 14.564 -3.490 -7.836 1.00 83.62 107 ALA A C 1
ATOM 845 O O . ALA A 1 107 ? 14.422 -3.881 -6.677 1.00 83.62 107 ALA A O 1
ATOM 846 N N . SER A 1 108 ? 15.734 -2.997 -8.252 1.00 87.00 108 SER A N 1
ATOM 847 C CA . SER A 1 108 ? 16.853 -2.692 -7.351 1.00 87.00 108 SER A CA 1
ATOM 848 C C . SER A 1 108 ? 16.566 -1.458 -6.491 1.00 87.00 108 SER A C 1
ATOM 850 O O . SER A 1 108 ? 16.778 -1.496 -5.279 1.00 87.00 108 SER A O 1
ATOM 852 N N . ILE A 1 109 ? 16.029 -0.393 -7.090 1.00 89.00 109 ILE A N 1
ATOM 853 C CA . ILE A 1 109 ? 15.666 0.843 -6.389 1.00 89.00 109 ILE A CA 1
ATOM 854 C C . ILE A 1 109 ? 14.557 0.588 -5.366 1.00 89.00 109 ILE A C 1
ATOM 856 O O . ILE A 1 109 ? 14.744 0.942 -4.205 1.00 89.00 109 ILE A O 1
ATOM 860 N N . GLU A 1 110 ? 13.475 -0.104 -5.740 1.00 85.38 110 GLU A N 1
ATOM 861 C CA . GLU A 1 110 ? 12.396 -0.485 -4.810 1.00 85.38 110 GLU A CA 1
ATOM 862 C C . GLU A 1 110 ? 12.948 -1.286 -3.622 1.00 85.38 110 GLU A C 1
ATOM 864 O O . GLU A 1 110 ? 12.650 -0.998 -2.463 1.00 85.38 110 GLU A O 1
ATOM 869 N N . ARG A 1 111 ? 13.835 -2.256 -3.889 1.00 81.44 111 ARG A N 1
ATOM 870 C CA . ARG A 1 111 ? 14.480 -3.040 -2.827 1.00 81.44 111 ARG A CA 1
ATOM 871 C C . ARG A 1 111 ? 15.347 -2.193 -1.908 1.00 81.44 111 ARG A C 1
ATOM 873 O O . ARG A 1 111 ? 15.446 -2.542 -0.740 1.00 81.44 111 ARG A O 1
ATOM 880 N N . ARG A 1 112 ? 16.004 -1.145 -2.410 1.00 85.00 112 ARG A N 1
ATOM 881 C CA . ARG A 1 112 ? 16.851 -0.248 -1.607 1.00 85.00 112 ARG A CA 1
ATOM 882 C C . ARG A 1 112 ? 16.021 0.736 -0.791 1.00 85.00 112 ARG A C 1
ATOM 884 O O . ARG A 1 112 ? 16.314 0.898 0.388 1.00 85.00 112 ARG A O 1
ATOM 891 N N . LEU A 1 113 ? 14.998 1.340 -1.399 1.00 83.94 113 LEU A N 1
ATOM 892 C CA . LEU A 1 113 ? 14.076 2.271 -0.742 1.00 83.94 113 LEU A CA 1
ATOM 893 C C . LEU A 1 113 ? 13.337 1.599 0.411 1.00 83.94 113 LEU A C 1
ATOM 895 O O . LEU A 1 113 ? 13.262 2.156 1.502 1.00 83.94 113 LEU A O 1
ATOM 899 N N . PHE A 1 114 ? 12.848 0.380 0.180 1.00 79.94 114 PHE A N 1
ATOM 900 C CA . PHE A 1 114 ? 11.969 -0.297 1.125 1.00 79.94 114 PHE A CA 1
ATOM 901 C C . PHE A 1 114 ? 12.606 -1.523 1.792 1.00 79.94 114 PHE A C 1
ATOM 903 O O . PHE A 1 114 ? 11.912 -2.404 2.311 1.00 79.94 114 PHE A O 1
ATOM 910 N N . ARG A 1 115 ? 13.945 -1.602 1.798 1.00 73.00 115 ARG A N 1
ATOM 911 C CA . ARG A 1 115 ? 14.678 -2.719 2.406 1.00 73.00 115 ARG A CA 1
ATOM 912 C C . ARG A 1 115 ? 14.308 -2.862 3.878 1.00 73.00 115 ARG A C 1
ATOM 914 O O . ARG A 1 115 ? 14.495 -1.943 4.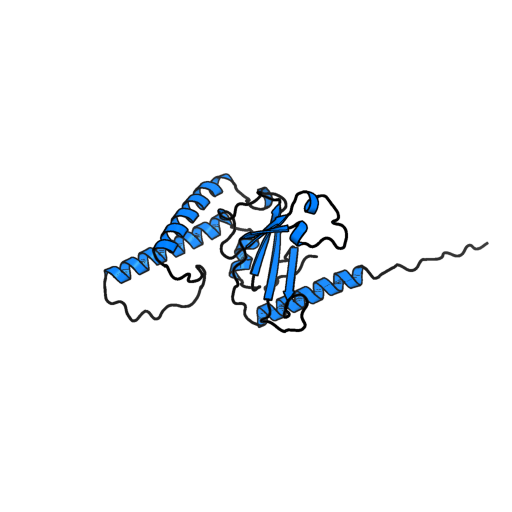668 1.00 73.00 115 ARG A O 1
ATOM 921 N N . GLY A 1 116 ? 13.862 -4.055 4.265 1.00 64.25 116 GLY A N 1
ATOM 922 C CA . GLY A 1 116 ? 13.550 -4.354 5.665 1.00 64.25 116 GLY A CA 1
ATOM 923 C C . GLY A 1 116 ? 12.255 -3.714 6.169 1.00 64.25 116 GLY A C 1
ATOM 924 O O . GLY A 1 116 ? 11.944 -3.869 7.347 1.00 64.25 116 GLY A O 1
ATOM 925 N N . ILE A 1 117 ? 11.486 -3.050 5.301 1.00 71.50 117 ILE A N 1
ATOM 926 C CA . ILE A 1 117 ? 10.137 -2.597 5.620 1.00 71.50 117 ILE A CA 1
ATOM 927 C C . ILE A 1 117 ? 9.163 -3.697 5.205 1.00 71.50 117 ILE A C 1
ATOM 929 O O . ILE A 1 117 ? 9.224 -4.233 4.096 1.00 71.50 117 ILE A O 1
ATOM 933 N N . LYS A 1 118 ? 8.247 -4.035 6.111 1.00 73.44 118 LYS A N 1
ATOM 934 C CA . LYS A 1 118 ? 7.236 -5.087 5.935 1.00 73.44 118 LYS A CA 1
ATOM 935 C C . LYS A 1 118 ? 6.438 -4.937 4.630 1.00 73.44 118 LYS A C 1
ATOM 937 O O . LYS A 1 118 ? 6.182 -5.928 3.949 1.00 73.44 118 LYS A O 1
ATOM 942 N N . LEU A 1 119 ? 6.169 -3.688 4.242 1.00 73.88 119 LEU A N 1
ATOM 943 C CA . LEU A 1 119 ? 5.443 -3.282 3.035 1.00 73.88 119 LEU A CA 1
ATOM 944 C C . LEU A 1 119 ? 6.017 -3.882 1.739 1.00 73.88 119 LEU A C 1
ATOM 946 O O . LEU A 1 119 ? 5.286 -4.446 0.925 1.00 73.88 119 LEU A O 1
ATOM 950 N N . ALA A 1 120 ? 7.340 -3.812 1.562 1.00 68.94 120 ALA A N 1
ATOM 951 C CA . ALA A 1 120 ? 8.014 -4.265 0.342 1.00 68.94 120 ALA A CA 1
ATOM 952 C C . ALA A 1 120 ? 7.895 -5.775 0.140 1.00 68.94 120 ALA A C 1
ATOM 954 O O . ALA A 1 120 ? 7.780 -6.276 -0.978 1.00 68.94 120 ALA A O 1
ATOM 955 N N . ASN A 1 121 ? 7.933 -6.509 1.251 1.00 70.00 121 ASN A N 1
ATOM 956 C CA . ASN A 1 121 ? 7.804 -7.952 1.226 1.00 70.00 121 ASN A CA 1
ATOM 957 C C . ASN A 1 121 ? 6.359 -8.340 0.916 1.00 70.00 121 ASN A C 1
ATOM 959 O O . ASN A 1 121 ? 6.136 -9.184 0.058 1.00 70.00 121 ASN A O 1
ATOM 963 N N . MET A 1 122 ? 5.380 -7.705 1.560 1.00 71.50 122 MET A N 1
ATOM 964 C CA . MET A 1 122 ? 3.968 -8.073 1.439 1.00 71.50 122 MET A CA 1
ATOM 965 C C . MET A 1 122 ? 3.410 -7.985 0.015 1.00 71.50 122 MET A C 1
ATOM 967 O O . MET A 1 122 ? 2.771 -8.939 -0.428 1.00 71.50 122 MET A O 1
ATOM 971 N N . ALA A 1 123 ? 3.696 -6.906 -0.723 1.00 68.12 123 ALA A N 1
ATOM 972 C CA . ALA A 1 123 ? 3.226 -6.775 -2.107 1.00 68.12 123 ALA A CA 1
ATOM 973 C C . ALA A 1 123 ? 3.775 -7.885 -3.016 1.00 68.12 123 ALA A C 1
ATOM 975 O O . ALA A 1 123 ? 3.066 -8.411 -3.869 1.00 68.12 123 ALA A O 1
ATOM 976 N N . ARG A 1 124 ? 5.020 -8.318 -2.786 1.00 70.19 124 ARG A N 1
ATOM 977 C CA . ARG A 1 124 ? 5.621 -9.433 -3.525 1.00 70.19 124 ARG A CA 1
ATOM 978 C C . ARG A 1 124 ? 4.931 -10.772 -3.241 1.00 70.19 124 ARG A C 1
ATOM 980 O O . ARG A 1 124 ? 4.901 -11.626 -4.121 1.00 70.19 124 ARG A O 1
ATOM 987 N N . TRP A 1 125 ? 4.407 -10.974 -2.033 1.00 69.62 125 TRP A N 1
ATOM 988 C CA . TRP A 1 125 ? 3.746 -12.227 -1.649 1.00 69.62 125 TRP A CA 1
ATOM 989 C C . TRP A 1 125 ? 2.298 -12.329 -2.134 1.00 69.62 125 TRP A C 1
ATOM 991 O O . TRP A 1 125 ? 1.727 -13.408 -2.017 1.00 69.62 125 TRP A O 1
ATOM 1001 N N . ARG A 1 126 ? 1.714 -11.241 -2.666 1.00 75.38 126 ARG A N 1
ATOM 1002 C CA . ARG A 1 126 ? 0.351 -11.202 -3.234 1.00 75.38 126 ARG A CA 1
ATOM 1003 C C . ARG A 1 126 ? -0.704 -11.837 -2.318 1.00 75.38 126 ARG A C 1
ATOM 1005 O O . ARG A 1 126 ? -1.632 -12.483 -2.776 1.00 75.38 126 ARG A O 1
ATOM 1012 N N . GLY A 1 127 ? -0.561 -11.655 -1.003 1.00 83.75 127 GLY A N 1
ATOM 1013 C CA . GLY A 1 127 ? -1.464 -12.246 -0.009 1.00 83.75 127 GLY A CA 1
ATOM 1014 C C . GLY A 1 127 ? -2.847 -11.586 0.074 1.00 83.75 127 GLY A C 1
ATOM 1015 O O . GLY A 1 127 ? -3.698 -12.054 0.822 1.00 83.75 127 GLY A O 1
ATOM 1016 N N . ALA A 1 128 ? -3.077 -10.488 -0.645 1.00 89.38 128 ALA A N 1
ATOM 1017 C CA . ALA A 1 128 ? -4.354 -9.792 -0.677 1.00 89.38 128 ALA A CA 1
ATOM 1018 C C . ALA A 1 128 ? -4.559 -9.070 -2.004 1.00 89.38 128 ALA A C 1
ATOM 1020 O O . ALA A 1 128 ? -3.595 -8.785 -2.715 1.00 89.38 128 ALA A O 1
ATOM 1021 N N . THR A 1 129 ? -5.823 -8.790 -2.332 1.00 90.94 129 THR A N 1
ATOM 1022 C CA . THR A 1 129 ? -6.164 -8.142 -3.606 1.00 90.94 129 THR A CA 1
ATOM 1023 C C . THR A 1 129 ? -5.704 -6.693 -3.640 1.00 90.94 129 THR A C 1
ATOM 1025 O O . THR A 1 129 ? -5.355 -6.197 -4.704 1.00 90.94 129 THR A O 1
ATOM 1028 N N . GLN A 1 130 ? -5.653 -6.025 -2.484 1.00 91.88 130 GLN A N 1
ATOM 1029 C CA . GLN A 1 130 ? -5.168 -4.655 -2.366 1.00 91.88 130 GLN A CA 1
ATOM 1030 C C . GLN A 1 130 ? -4.313 -4.470 -1.114 1.00 91.88 130 GLN A C 1
ATOM 1032 O O . GLN A 1 130 ? -4.581 -5.045 -0.054 1.00 91.88 130 GLN A O 1
ATOM 1037 N N . PHE A 1 131 ? -3.318 -3.598 -1.240 1.00 91.56 131 PHE A N 1
ATOM 1038 C CA . PHE A 1 131 ? -2.425 -3.198 -0.161 1.00 91.56 131 PHE A CA 1
ATOM 1039 C C . PHE A 1 131 ? -2.520 -1.689 0.044 1.00 91.56 131 PHE A C 1
ATOM 1041 O O . PHE A 1 131 ? -2.419 -0.924 -0.916 1.00 91.56 131 PHE A O 1
ATOM 1048 N N . TRP A 1 132 ? -2.702 -1.263 1.288 1.00 93.31 132 TRP A N 1
ATOM 1049 C CA . TRP A 1 132 ? -2.941 0.132 1.639 1.00 93.31 132 TRP A CA 1
ATOM 1050 C C . TRP A 1 132 ? -2.000 0.592 2.743 1.00 93.31 132 TRP A C 1
ATOM 1052 O O . TRP A 1 132 ? -1.840 -0.081 3.759 1.00 93.31 132 TRP A O 1
ATOM 1062 N N . LEU A 1 133 ? -1.393 1.758 2.558 1.00 93.31 133 LEU A N 1
ATOM 1063 C CA . LEU A 1 133 ? -0.719 2.480 3.626 1.00 93.31 133 LEU A CA 1
ATOM 1064 C C . LEU A 1 133 ? -1.703 3.502 4.200 1.00 93.31 133 LEU A C 1
ATOM 1066 O O . LEU A 1 133 ? -2.259 4.302 3.450 1.00 93.31 133 LEU A O 1
ATOM 1070 N N . ALA A 1 134 ? -1.904 3.476 5.512 1.00 93.56 134 ALA A N 1
ATOM 1071 C CA . ALA A 1 134 ? -2.605 4.516 6.249 1.00 93.56 134 ALA A CA 1
ATOM 1072 C C . ALA A 1 134 ? -1.581 5.385 6.991 1.00 93.56 134 ALA A C 1
ATOM 1074 O O . ALA A 1 134 ? -0.774 4.868 7.771 1.00 93.56 134 ALA A O 1
ATOM 1075 N N . ALA A 1 135 ? -1.598 6.694 6.747 1.00 94.12 135 ALA A N 1
ATOM 1076 C CA . ALA A 1 135 ? -0.673 7.645 7.361 1.00 94.12 135 ALA A CA 1
ATOM 1077 C C . ALA A 1 135 ? -1.372 8.976 7.694 1.00 94.12 135 ALA A C 1
ATOM 1079 O O . ALA A 1 135 ? -2.430 9.257 7.132 1.00 94.12 135 ALA A O 1
ATOM 1080 N N . PRO A 1 136 ? -0.819 9.808 8.592 1.00 94.00 136 PRO A N 1
ATOM 1081 C CA . PRO A 1 136 ? -1.238 11.198 8.723 1.00 94.00 136 PRO A CA 1
ATOM 1082 C C . PRO A 1 136 ? -1.173 11.939 7.383 1.00 94.00 136 PRO A C 1
ATOM 1084 O O . PRO A 1 136 ? -0.317 11.639 6.543 1.00 94.00 136 PRO A O 1
ATOM 1087 N N . ILE A 1 137 ? -2.063 12.917 7.215 1.00 92.88 137 ILE A N 1
ATOM 1088 C CA . ILE A 1 137 ? -2.099 13.788 6.036 1.00 92.88 137 ILE A CA 1
ATOM 1089 C C . ILE A 1 137 ? -0.720 14.384 5.719 1.00 92.88 137 ILE A C 1
ATOM 1091 O O . ILE A 1 137 ? 0.003 14.809 6.622 1.00 92.88 137 ILE A O 1
ATOM 1095 N N . ASP A 1 138 ? -0.344 14.351 4.438 1.00 91.94 138 ASP A N 1
ATOM 1096 C CA . ASP A 1 138 ? 0.911 14.875 3.887 1.00 91.94 138 ASP A CA 1
ATOM 1097 C C . ASP A 1 138 ? 2.206 14.286 4.499 1.00 91.94 138 ASP A C 1
ATOM 1099 O O . ASP A 1 138 ? 3.310 14.751 4.203 1.00 91.94 138 ASP A O 1
ATOM 1103 N N . MET A 1 139 ? 2.124 13.216 5.307 1.00 92.31 139 MET A N 1
ATOM 1104 C CA . MET A 1 139 ? 3.311 12.574 5.890 1.00 92.31 139 MET A CA 1
ATOM 1105 C C . MET A 1 139 ? 4.152 11.840 4.838 1.00 92.31 139 MET A C 1
ATOM 1107 O O . MET A 1 139 ? 5.387 11.823 4.928 1.00 92.31 139 MET A O 1
ATOM 1111 N N . ILE A 1 140 ? 3.487 11.190 3.880 1.00 91.38 140 ILE A N 1
ATOM 1112 C CA . ILE A 1 140 ? 4.082 10.347 2.838 1.00 91.38 140 ILE A CA 1
ATOM 1113 C C . ILE A 1 140 ? 3.536 10.805 1.492 1.00 91.38 140 ILE A C 1
ATOM 1115 O O . ILE A 1 140 ? 2.323 10.840 1.298 1.00 91.38 140 ILE A O 1
ATOM 1119 N N . SER A 1 141 ? 4.416 11.120 0.544 1.00 90.75 141 SER A N 1
ATOM 1120 C CA . SER A 1 141 ? 3.969 11.462 -0.805 1.00 90.75 141 SER A CA 1
ATOM 1121 C C . SER A 1 141 ? 3.638 10.203 -1.616 1.00 90.75 141 SER A C 1
ATOM 1123 O O . SER A 1 141 ? 4.139 9.106 -1.361 1.00 90.75 141 SER A O 1
ATOM 1125 N N . THR A 1 142 ? 2.835 10.344 -2.667 1.00 90.25 142 THR A N 1
ATOM 1126 C CA . THR A 1 142 ? 2.518 9.218 -3.564 1.00 90.25 142 THR A CA 1
ATOM 1127 C C . THR A 1 142 ? 3.754 8.650 -4.269 1.00 90.25 142 THR A C 1
ATOM 1129 O O . THR A 1 142 ? 3.823 7.450 -4.539 1.00 90.25 142 THR A O 1
ATOM 1132 N N . SER A 1 143 ? 4.782 9.474 -4.513 1.00 87.06 143 SER A N 1
ATOM 1133 C CA . SER A 1 143 ? 6.050 9.022 -5.100 1.00 87.06 143 SER A CA 1
ATOM 1134 C C . SER A 1 143 ? 6.890 8.178 -4.138 1.00 87.06 143 SER A C 1
ATOM 1136 O O . SER A 1 143 ? 7.775 7.446 -4.586 1.00 87.06 143 SER A O 1
ATOM 1138 N N . GLU A 1 144 ? 6.582 8.231 -2.844 1.00 89.12 144 GLU A N 1
ATOM 1139 C CA . GLU A 1 144 ? 7.231 7.469 -1.781 1.00 89.12 144 GLU A CA 1
ATOM 1140 C C . GLU A 1 144 ? 6.543 6.146 -1.478 1.00 89.12 144 GLU A C 1
ATOM 1142 O O . GLU A 1 144 ? 7.095 5.346 -0.724 1.00 89.12 144 GLU A O 1
ATOM 1147 N N . LEU A 1 145 ? 5.367 5.891 -2.053 1.00 87.81 145 LEU A N 1
ATOM 1148 C CA . LEU A 1 145 ? 4.662 4.626 -1.886 1.00 87.81 145 LEU A CA 1
ATOM 1149 C C . LEU A 1 145 ? 5.377 3.505 -2.638 1.00 87.81 145 LEU A C 1
ATOM 1151 O O . LEU A 1 145 ? 5.795 3.717 -3.786 1.00 87.81 145 LEU A O 1
ATOM 1155 N N . PRO A 1 146 ? 5.467 2.292 -2.063 1.00 86.75 146 PRO A N 1
ATOM 1156 C CA . PRO A 1 146 ? 5.950 1.147 -2.808 1.00 86.75 146 PRO A CA 1
ATOM 1157 C C . PRO A 1 146 ? 4.998 0.867 -3.971 1.00 86.75 146 PRO A C 1
ATOM 1159 O O . PRO A 1 146 ? 3.786 1.088 -3.876 1.00 86.75 146 PRO A O 1
ATOM 1162 N N . LEU A 1 147 ? 5.537 0.379 -5.086 1.00 84.12 147 LEU A N 1
ATOM 1163 C CA . LEU A 1 147 ? 4.692 0.063 -6.237 1.00 84.12 147 LEU A CA 1
ATOM 1164 C C . LEU A 1 147 ? 3.647 -0.999 -5.860 1.00 84.12 147 LEU A C 1
ATOM 1166 O O . LEU A 1 147 ? 3.942 -1.973 -5.166 1.00 84.12 147 LEU A O 1
ATOM 1170 N N . GLY A 1 148 ? 2.408 -0.797 -6.314 1.00 84.00 148 GLY A N 1
ATOM 1171 C CA . GLY A 1 148 ? 1.284 -1.684 -6.005 1.00 84.00 148 GLY A CA 1
ATOM 1172 C C . GLY A 1 148 ? 0.528 -1.363 -4.711 1.00 84.00 148 GLY A C 1
ATOM 1173 O O . GLY A 1 148 ? -0.386 -2.114 -4.373 1.00 84.00 148 GLY A O 1
ATOM 1174 N N . TRP A 1 149 ? 0.877 -0.277 -4.012 1.00 90.81 149 TRP A N 1
ATOM 1175 C CA . TRP A 1 149 ? 0.169 0.197 -2.819 1.00 90.81 149 TRP A CA 1
ATOM 1176 C C . TRP A 1 149 ? -0.733 1.400 -3.114 1.00 90.81 149 TRP A C 1
ATOM 1178 O O . TRP A 1 149 ? -0.417 2.252 -3.951 1.00 90.81 149 TRP A O 1
ATOM 1188 N N . GLY A 1 150 ? -1.843 1.476 -2.384 1.00 93.25 150 GLY A N 1
ATOM 1189 C CA . GLY A 1 150 ? -2.642 2.688 -2.229 1.00 93.25 150 GLY A CA 1
ATOM 1190 C C . GLY A 1 150 ? -2.266 3.464 -0.968 1.00 93.25 150 GLY A C 1
ATOM 1191 O O . GLY A 1 150 ? -1.612 2.931 -0.068 1.00 93.25 150 GLY A O 1
ATOM 1192 N N . LEU A 1 151 ? -2.712 4.716 -0.898 1.00 94.94 151 LEU A N 1
ATOM 1193 C CA . LEU A 1 151 ? -2.514 5.611 0.240 1.00 94.94 151 LEU A CA 1
ATOM 1194 C C . LEU A 1 151 ? -3.843 6.192 0.699 1.00 94.94 151 LEU A C 1
ATOM 1196 O O . LEU A 1 151 ? -4.570 6.815 -0.082 1.00 94.94 151 LEU A O 1
ATOM 1200 N N . ILE A 1 152 ? -4.103 5.999 1.986 1.00 95.31 152 ILE A N 1
ATOM 1201 C CA . ILE A 1 152 ? -5.180 6.637 2.727 1.00 95.31 152 ILE A CA 1
ATOM 1202 C C . ILE A 1 152 ? -4.540 7.568 3.752 1.00 95.31 152 ILE A C 1
ATOM 1204 O O . ILE A 1 152 ? -3.654 7.163 4.506 1.00 95.31 152 ILE A O 1
ATOM 1208 N N . GLU A 1 153 ? -5.002 8.806 3.784 1.00 94.75 153 GLU A N 1
ATOM 1209 C CA . GLU A 1 153 ? -4.575 9.796 4.759 1.00 94.75 153 GLU A CA 1
ATOM 1210 C C . GLU A 1 153 ? -5.633 9.958 5.845 1.00 94.75 153 GLU A C 1
ATOM 1212 O O . GLU A 1 153 ? -6.826 10.059 5.561 1.00 94.75 153 GLU A O 1
ATOM 1217 N N . ALA A 1 154 ? -5.186 9.972 7.096 1.00 91.19 154 ALA A N 1
ATOM 1218 C CA . ALA A 1 154 ? -6.014 10.259 8.255 1.00 91.19 154 ALA A CA 1
ATOM 1219 C C . ALA A 1 154 ? -5.848 11.726 8.662 1.00 91.19 154 ALA A C 1
ATOM 1221 O O . ALA A 1 154 ? -4.722 12.229 8.762 1.00 91.19 154 ALA A O 1
ATOM 1222 N N . SER A 1 155 ? -6.966 12.408 8.919 1.00 85.56 155 SER A N 1
ATOM 1223 C CA . SER A 1 155 ? -6.930 13.762 9.474 1.00 85.56 155 SER A CA 1
ATOM 1224 C C . SER A 1 155 ? -6.380 13.754 10.912 1.00 85.56 155 SER A C 1
ATOM 1226 O O . SER A 1 155 ? -6.520 12.747 11.613 1.00 85.56 155 SER A O 1
ATOM 1228 N N . PRO A 1 156 ? -5.801 14.866 11.405 1.00 80.00 156 PRO A N 1
ATOM 1229 C CA . PRO A 1 156 ? -5.352 14.968 12.798 1.00 80.00 156 PRO A CA 1
ATOM 1230 C C . PRO A 1 156 ? -6.459 14.619 13.799 1.00 80.00 156 PRO A C 1
ATOM 1232 O O . PRO A 1 156 ? -6.244 13.849 14.730 1.00 80.00 156 PRO A O 1
ATOM 1235 N N . GLN A 1 157 ? -7.689 15.063 13.523 1.00 75.94 157 GLN A N 1
ATOM 1236 C CA . GLN A 1 157 ? -8.860 14.739 14.336 1.00 75.94 157 GLN A CA 1
ATOM 1237 C C . GLN A 1 157 ? -9.093 13.223 14.442 1.00 75.94 157 GLN A C 1
ATOM 1239 O O . GLN A 1 157 ? -9.420 12.731 15.521 1.00 75.94 157 GLN A O 1
ATOM 1244 N N . ALA A 1 158 ? -8.892 12.468 13.357 1.00 76.44 158 ALA A N 1
ATOM 1245 C CA . ALA A 1 158 ? -9.021 11.010 13.352 1.00 76.44 158 ALA A CA 1
ATOM 1246 C C . ALA A 1 158 ? -7.963 10.308 14.221 1.00 76.44 158 ALA A C 1
ATOM 1248 O O . ALA A 1 158 ? -8.208 9.210 14.717 1.00 76.44 158 ALA A O 1
ATOM 1249 N N . LEU A 1 159 ? -6.790 10.925 14.380 1.00 76.25 159 LEU A N 1
ATOM 1250 C CA . LEU A 1 159 ? -5.663 10.387 15.144 1.00 76.25 159 LEU A CA 1
ATOM 1251 C C . LEU A 1 159 ? -5.733 10.764 16.631 1.00 76.25 159 LEU A C 1
ATOM 1253 O O . LEU A 1 159 ? -5.315 9.978 17.479 1.00 76.25 159 LEU A O 1
ATOM 1257 N N . GLU A 1 160 ? -6.257 11.951 16.941 1.00 71.75 160 GLU A N 1
ATOM 1258 C CA . GLU A 1 160 ? -6.311 12.518 18.295 1.00 71.75 160 GLU A CA 1
ATOM 1259 C C . GLU A 1 160 ? -7.569 12.115 19.074 1.00 71.75 160 GLU A C 1
ATOM 1261 O O . GLU A 1 160 ? -7.538 12.013 20.301 1.00 71.75 160 GLU A O 1
ATOM 1266 N N . SER A 1 161 ? -8.686 11.872 18.384 1.00 58.62 161 SER A N 1
ATOM 1267 C CA . SER A 1 161 ? -9.963 11.571 19.031 1.00 58.62 161 SER A CA 1
ATOM 1268 C C . SER A 1 161 ? -10.322 10.088 18.942 1.00 58.62 161 SER A C 1
ATOM 1270 O O . SER A 1 161 ? -10.128 9.433 17.918 1.00 58.62 161 SER A O 1
ATOM 1272 N N . ARG A 1 162 ? -10.929 9.548 20.012 1.00 60.25 162 ARG A N 1
ATOM 1273 C CA . ARG A 1 162 ? -11.812 8.384 19.861 1.00 60.25 162 ARG A CA 1
ATOM 1274 C C . ARG A 1 162 ? -12.955 8.866 18.988 1.00 60.25 162 ARG A C 1
ATOM 1276 O O . ARG A 1 162 ? -13.842 9.558 19.480 1.00 60.25 162 ARG A O 1
ATOM 1283 N N . THR A 1 163 ? -12.871 8.586 17.697 1.00 59.72 163 THR A N 1
ATOM 1284 C CA . THR A 1 163 ? -13.874 9.035 16.743 1.00 59.72 163 THR A CA 1
ATOM 1285 C C . THR A 1 163 ? -15.231 8.531 17.233 1.00 59.72 163 THR A C 1
ATOM 1287 O O . THR A 1 163 ? -15.348 7.327 17.485 1.00 59.72 163 THR A O 1
ATOM 1290 N N . PRO A 1 164 ? -16.217 9.419 17.467 1.00 61.12 164 PRO A N 1
ATOM 1291 C CA . PRO A 1 164 ? -17.533 9.005 17.928 1.00 61.12 164 PRO A CA 1
ATOM 1292 C C . PRO A 1 164 ? -18.084 7.884 17.047 1.00 61.12 164 PRO A C 1
ATOM 1294 O O . PRO A 1 164 ? -17.949 7.929 15.819 1.00 61.12 164 PRO A O 1
ATOM 1297 N N . GLU A 1 165 ? -18.686 6.869 17.669 1.00 63.66 165 GLU A N 1
ATOM 1298 C CA . GLU A 1 165 ? -19.358 5.811 16.917 1.0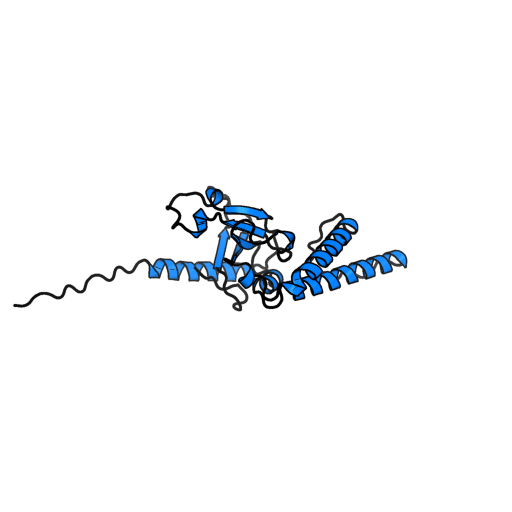0 63.66 165 GLU A CA 1
ATOM 1299 C C . GLU A 1 165 ? -20.405 6.439 15.983 1.00 63.66 165 GLU A C 1
ATOM 1301 O O . GLU A 1 165 ? -21.151 7.334 16.375 1.00 63.66 165 GLU A O 1
ATOM 1306 N N . GLY A 1 166 ? -20.436 5.994 14.725 1.00 67.88 166 GLY A N 1
ATOM 1307 C CA . GLY A 1 166 ? -21.388 6.481 13.722 1.00 67.88 166 GLY A CA 1
ATOM 1308 C C . GLY A 1 166 ? -20.870 7.570 12.780 1.00 67.88 166 GLY A C 1
ATOM 1309 O O . GLY A 1 166 ? -21.567 7.885 11.816 1.00 67.88 166 GLY A O 1
ATOM 1310 N N . ILE A 1 167 ? -19.655 8.103 12.967 1.00 71.31 167 ILE A N 1
ATOM 1311 C CA . ILE A 1 167 ? -19.034 8.953 11.937 1.00 71.31 167 ILE A CA 1
ATOM 1312 C C . ILE A 1 167 ? -18.557 8.069 10.772 1.00 71.31 167 ILE A C 1
ATOM 1314 O O . ILE A 1 167 ? -17.779 7.135 10.994 1.00 71.31 167 ILE A O 1
ATOM 1318 N N . PRO A 1 168 ? -18.980 8.342 9.521 1.00 76.62 168 PRO A N 1
ATOM 1319 C CA . PRO A 1 168 ? -18.484 7.612 8.363 1.00 76.62 168 PRO A CA 1
ATOM 1320 C C . PRO A 1 168 ? -16.965 7.735 8.240 1.00 76.62 168 PRO A C 1
ATOM 1322 O O . PRO A 1 168 ? -16.415 8.832 8.321 1.00 76.62 168 PRO A O 1
ATOM 1325 N N . ALA A 1 169 ? -16.279 6.623 7.963 1.00 76.19 169 ALA A N 1
ATOM 1326 C CA . ALA A 1 169 ? -14.829 6.629 7.755 1.00 76.19 169 ALA A CA 1
ATOM 1327 C C . ALA A 1 169 ? -14.402 7.601 6.637 1.00 76.19 169 ALA A C 1
ATOM 1329 O O . ALA A 1 169 ? -13.345 8.216 6.723 1.00 76.19 169 ALA A O 1
ATOM 1330 N N . SER A 1 170 ? -15.250 7.802 5.625 1.00 79.75 170 SER A N 1
ATOM 1331 C CA . SER A 1 170 ? -15.035 8.767 4.538 1.00 79.75 170 SER A CA 1
ATOM 1332 C C . SER A 1 170 ? -14.975 10.228 4.991 1.00 79.75 170 SER A C 1
ATOM 1334 O O . SER A 1 170 ? -14.481 11.067 4.249 1.00 79.75 170 SER A O 1
ATOM 1336 N N . SER A 1 171 ? -15.486 10.550 6.181 1.00 79.75 171 SER A N 1
ATOM 1337 C CA . SER A 1 171 ? -15.448 11.909 6.731 1.00 79.75 171 SER A CA 1
ATOM 1338 C C . SER A 1 171 ? -14.118 12.234 7.418 1.00 79.75 171 SER A C 1
ATOM 1340 O O . SER A 1 171 ? -13.856 13.392 7.725 1.00 79.75 171 SER A O 1
ATOM 1342 N N . ILE A 1 172 ? -13.293 11.219 7.689 1.00 84.69 172 ILE A N 1
ATOM 1343 C CA . ILE A 1 172 ? -12.054 11.336 8.476 1.00 84.69 172 ILE A CA 1
ATOM 1344 C C . ILE A 1 172 ? -10.826 10.759 7.753 1.00 84.69 172 ILE A C 1
ATOM 1346 O O . ILE A 1 172 ? -9.692 11.053 8.134 1.00 84.69 172 ILE A O 1
ATOM 1350 N N . LEU A 1 173 ? -11.054 9.949 6.714 1.00 89.50 173 LEU A N 1
ATOM 1351 C CA . LEU A 1 173 ? -10.041 9.357 5.850 1.00 89.50 173 LEU A CA 1
ATOM 1352 C C . LEU A 1 173 ? -10.204 9.876 4.419 1.00 89.50 173 LEU A C 1
ATOM 1354 O O . LEU A 1 173 ? -11.306 9.844 3.870 1.00 89.50 173 LEU A O 1
ATOM 1358 N N . SER A 1 174 ? -9.103 10.266 3.783 1.00 91.69 174 SER A N 1
ATOM 1359 C CA . SER A 1 174 ? -9.066 10.631 2.366 1.00 91.69 174 SER A CA 1
ATOM 1360 C C . SER A 1 174 ? -8.218 9.634 1.571 1.00 91.69 174 SER A C 1
ATOM 1362 O O . SER A 1 174 ? -7.139 9.220 1.986 1.00 91.69 174 SER A O 1
ATOM 1364 N N . CYS A 1 175 ? -8.708 9.206 0.407 1.00 92.81 175 CYS A N 1
ATOM 1365 C CA . CYS A 1 175 ? -7.947 8.343 -0.496 1.00 92.81 175 CYS A CA 1
ATOM 1366 C C . CYS A 1 175 ? -7.109 9.210 -1.442 1.00 92.81 175 CYS A C 1
ATOM 1368 O O . CYS A 1 175 ? -7.658 9.845 -2.341 1.00 92.81 175 CYS A O 1
ATOM 1370 N N . ARG A 1 176 ? -5.782 9.211 -1.273 1.00 93.88 176 ARG A N 1
ATOM 1371 C CA . ARG A 1 176 ? -4.859 9.954 -2.152 1.00 93.88 176 ARG A CA 1
ATOM 1372 C C . ARG A 1 176 ? -4.461 9.177 -3.393 1.00 93.88 176 ARG A C 1
ATOM 1374 O O . ARG A 1 176 ? -4.316 9.756 -4.463 1.00 93.88 176 ARG A O 1
ATOM 1381 N N . GLN A 1 177 ? -4.278 7.870 -3.245 1.00 93.06 177 GLN A N 1
ATOM 1382 C CA . GLN A 1 177 ? -3.953 6.972 -4.346 1.00 93.06 177 GLN A CA 1
ATOM 1383 C C . GLN A 1 177 ? -4.688 5.658 -4.135 1.00 93.06 177 GLN A C 1
ATOM 1385 O O . GLN A 1 177 ? -4.477 4.991 -3.124 1.00 93.06 177 GLN A O 1
ATOM 1390 N N . ALA A 1 178 ? -5.535 5.279 -5.090 1.00 91.69 178 ALA A N 1
ATOM 1391 C CA . ALA A 1 178 ? -6.224 4.002 -5.028 1.00 91.69 178 ALA A CA 1
ATOM 1392 C C . ALA A 1 178 ? -5.222 2.845 -5.133 1.00 91.69 178 ALA A C 1
ATOM 1394 O O . ALA A 1 178 ? -4.320 2.868 -5.974 1.00 91.69 178 ALA A O 1
ATOM 1395 N N . ALA A 1 179 ? -5.387 1.820 -4.296 1.00 89.94 179 ALA A N 1
ATOM 1396 C CA . ALA A 1 179 ? -4.605 0.602 -4.434 1.00 89.94 179 ALA A CA 1
ATOM 1397 C C . ALA A 1 179 ? -5.039 -0.153 -5.703 1.00 89.94 179 ALA A C 1
ATOM 1399 O O . ALA A 1 179 ? -6.235 -0.431 -5.861 1.00 89.94 179 ALA A O 1
ATOM 1400 N N . PRO A 1 180 ? -4.104 -0.514 -6.597 1.00 88.62 180 PRO A N 1
ATOM 1401 C CA . PRO A 1 180 ? -4.435 -1.339 -7.748 1.00 88.62 180 PRO A CA 1
ATOM 1402 C C . PRO A 1 180 ? -4.855 -2.736 -7.288 1.00 88.62 180 PRO A C 1
ATOM 1404 O O . PRO A 1 180 ? -4.306 -3.271 -6.321 1.00 88.62 180 PRO A O 1
ATOM 1407 N N . ASP A 1 181 ? -5.801 -3.336 -8.007 1.00 86.50 181 ASP A N 1
ATOM 1408 C CA . ASP A 1 181 ? -6.166 -4.728 -7.779 1.00 86.50 181 ASP A CA 1
ATOM 1409 C C . ASP A 1 181 ? -5.047 -5.659 -8.249 1.00 86.50 181 ASP A C 1
ATOM 1411 O O . ASP A 1 181 ? -4.480 -5.510 -9.335 1.00 86.50 181 ASP A O 1
ATOM 1415 N N . GLN A 1 182 ? -4.748 -6.651 -7.420 1.00 85.25 182 GLN A N 1
ATOM 1416 C CA . GLN A 1 182 ? -3.819 -7.721 -7.730 1.00 85.25 182 GLN A CA 1
ATOM 1417 C C . GLN A 1 182 ? -4.541 -9.062 -7.727 1.00 85.25 182 GLN A C 1
ATOM 1419 O O . GLN A 1 182 ? -5.446 -9.314 -6.931 1.00 85.25 182 GLN A O 1
ATOM 1424 N N . GLU A 1 183 ? -4.106 -9.947 -8.618 1.00 85.56 183 GLU A N 1
ATOM 1425 C CA . GLU A 1 183 ? -4.511 -11.344 -8.573 1.00 85.56 183 GLU A CA 1
ATOM 1426 C C . GLU A 1 183 ? -3.891 -12.036 -7.3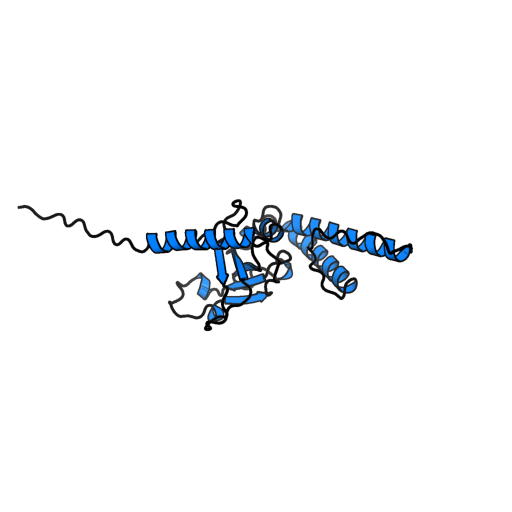61 1.00 85.56 183 GLU A C 1
ATOM 1428 O O . GLU A 1 183 ? -2.688 -11.917 -7.107 1.00 85.56 183 GLU A O 1
ATOM 1433 N N . VAL A 1 184 ? -4.734 -12.780 -6.655 1.00 86.00 184 VAL A N 1
ATOM 1434 C CA . VAL A 1 184 ? -4.403 -13.574 -5.474 1.00 86.00 184 VAL A CA 1
ATOM 1435 C C . VAL A 1 184 ? -4.882 -14.986 -5.750 1.00 86.00 184 VAL A C 1
ATOM 1437 O O . VAL A 1 184 ? -5.972 -15.161 -6.291 1.00 86.00 184 VAL A O 1
ATOM 1440 N N . ASP A 1 185 ? -4.077 -15.981 -5.399 1.00 87.38 185 ASP A N 1
ATOM 1441 C CA . ASP A 1 185 ? -4.506 -17.370 -5.480 1.00 87.38 185 ASP A CA 1
ATOM 1442 C C . ASP A 1 185 ? -5.529 -17.697 -4.380 1.00 87.38 185 ASP A C 1
ATOM 1444 O O . ASP A 1 185 ? -5.452 -17.181 -3.260 1.00 87.38 185 ASP A O 1
ATOM 1448 N N . ASP A 1 186 ? -6.468 -18.592 -4.683 1.00 87.25 186 ASP A N 1
ATOM 1449 C CA . ASP A 1 186 ? -7.575 -18.927 -3.778 1.00 87.25 186 ASP A CA 1
ATOM 1450 C C . ASP A 1 186 ? -7.084 -19.424 -2.411 1.00 87.25 186 ASP A C 1
ATOM 1452 O O . ASP A 1 186 ? -7.653 -19.086 -1.375 1.00 87.25 186 ASP A O 1
ATOM 1456 N N . ARG A 1 187 ? -5.958 -20.149 -2.372 1.00 88.94 187 ARG A N 1
ATOM 1457 C CA . ARG A 1 187 ? -5.387 -20.668 -1.122 1.00 88.94 187 ARG A CA 1
ATOM 1458 C C . ARG A 1 187 ? -4.893 -19.543 -0.210 1.00 88.94 187 ARG A C 1
ATOM 1460 O O . ARG A 1 187 ? -5.097 -19.609 1.007 1.00 88.94 187 ARG A O 1
ATOM 1467 N N . SER A 1 188 ? -4.230 -18.532 -0.765 1.00 87.88 188 SER A N 1
ATOM 1468 C CA . SER A 1 188 ? -3.813 -17.340 -0.020 1.00 87.88 188 SER A CA 1
ATOM 1469 C C . SER A 1 188 ? -5.016 -16.545 0.481 1.00 87.88 188 SER A C 1
ATOM 1471 O O . SER A 1 188 ? -5.017 -16.112 1.638 1.00 87.88 188 SER A O 1
ATOM 1473 N N . LEU A 1 189 ? -6.055 -16.409 -0.348 1.00 88.94 189 LEU A N 1
ATOM 1474 C CA . LEU A 1 189 ? -7.291 -15.723 0.020 1.00 88.94 189 LEU A CA 1
ATOM 1475 C C . LEU A 1 189 ? -8.017 -16.437 1.171 1.00 88.94 189 LEU A C 1
ATOM 1477 O O . LEU A 1 189 ? -8.301 -15.807 2.190 1.00 88.94 189 LEU A O 1
ATOM 1481 N N . ASP A 1 190 ? -8.238 -17.747 1.062 1.00 89.81 190 ASP A N 1
ATOM 1482 C CA . ASP A 1 190 ? -8.885 -18.564 2.097 1.00 89.81 190 ASP A CA 1
ATOM 1483 C C . ASP A 1 190 ? -8.148 -18.479 3.433 1.00 89.81 190 ASP A C 1
ATOM 1485 O O . ASP A 1 190 ? -8.751 -18.372 4.509 1.00 89.81 190 ASP A O 1
ATOM 1489 N N . ARG A 1 191 ? -6.812 -18.497 3.378 1.00 91.19 191 ARG A N 1
ATOM 1490 C CA . ARG A 1 191 ? -5.983 -18.372 4.574 1.00 91.19 191 ARG A CA 1
ATOM 1491 C C . ARG A 1 191 ? -6.096 -16.985 5.198 1.00 91.19 191 ARG A C 1
ATOM 1493 O O . ARG A 1 191 ? -6.185 -16.899 6.422 1.00 91.19 191 ARG A O 1
ATOM 1500 N N . LEU A 1 192 ? -6.137 -15.921 4.393 1.00 90.94 192 LEU A N 1
ATOM 1501 C CA . LEU A 1 192 ? -6.363 -14.572 4.908 1.00 90.94 192 LEU A CA 1
ATOM 1502 C C . LEU A 1 192 ? -7.729 -14.458 5.589 1.00 90.94 192 LEU A C 1
ATOM 1504 O O . LEU A 1 192 ? -7.810 -13.972 6.715 1.00 90.94 192 LEU A O 1
ATOM 1508 N N . VAL A 1 193 ? -8.791 -14.941 4.940 1.00 91.38 193 VAL A N 1
ATOM 1509 C CA . VAL A 1 193 ? -10.159 -14.903 5.481 1.00 91.38 193 VAL A CA 1
ATOM 1510 C C . VAL A 1 193 ? -10.232 -15.640 6.816 1.00 91.38 193 VAL A C 1
ATOM 1512 O O . VAL A 1 193 ? -10.778 -15.114 7.788 1.00 91.38 193 VAL A O 1
ATOM 1515 N N . ARG A 1 194 ? -9.604 -16.817 6.910 1.00 91.31 194 ARG A N 1
ATOM 1516 C CA . ARG A 1 194 ? -9.488 -17.556 8.172 1.00 91.31 194 ARG A CA 1
ATOM 1517 C C . ARG A 1 194 ? -8.758 -16.745 9.243 1.00 91.31 194 ARG A C 1
ATOM 1519 O O . ARG A 1 194 ? -9.226 -16.684 10.377 1.00 91.31 194 ARG A O 1
ATOM 1526 N N . ASN A 1 195 ? -7.638 -16.113 8.898 1.00 92.00 195 ASN A N 1
ATOM 1527 C CA . ASN A 1 195 ? -6.867 -15.303 9.842 1.00 92.00 195 ASN A CA 1
ATOM 1528 C C . ASN A 1 195 ? -7.667 -14.085 10.336 1.00 92.00 195 ASN A C 1
ATOM 1530 O O . ASN A 1 195 ? -7.631 -13.790 11.531 1.00 92.00 195 ASN A O 1
ATOM 1534 N N . ILE A 1 196 ? -8.429 -13.427 9.453 1.00 90.69 196 ILE A N 1
ATOM 1535 C CA . ILE A 1 196 ? -9.352 -12.337 9.809 1.00 90.69 196 ILE A CA 1
ATOM 1536 C C . ILE A 1 196 ? -10.416 -12.848 10.789 1.00 90.69 196 ILE A C 1
ATOM 1538 O O . ILE A 1 196 ? -10.634 -12.237 11.833 1.00 90.69 196 ILE A O 1
ATOM 1542 N N . ALA A 1 197 ? -11.043 -13.992 10.498 1.00 89.56 197 ALA A N 1
ATOM 1543 C CA 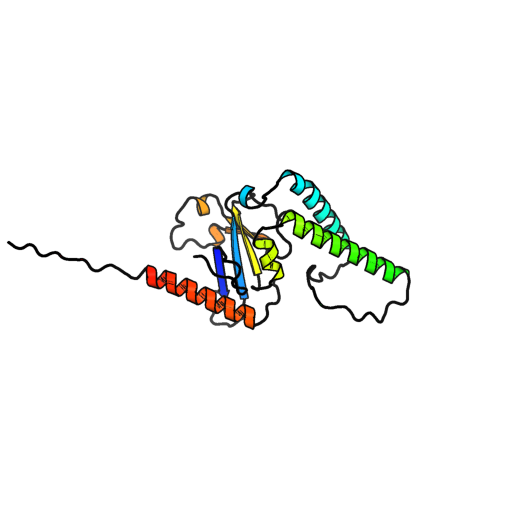. ALA A 1 197 ? -12.063 -14.580 11.365 1.00 89.56 197 ALA A CA 1
ATOM 1544 C C . ALA A 1 197 ? -11.517 -14.930 12.763 1.00 89.56 197 ALA A C 1
ATOM 1546 O O . ALA A 1 197 ? -12.164 -14.634 13.767 1.00 89.56 197 ALA A O 1
ATOM 1547 N N . VAL A 1 198 ? -10.308 -15.502 12.843 1.00 89.31 198 VAL A N 1
ATOM 1548 C CA . VAL A 1 198 ? -9.632 -15.821 14.116 1.00 89.31 198 VAL A CA 1
ATOM 1549 C C . VAL A 1 198 ? -9.276 -14.561 14.904 1.00 89.31 198 VAL A C 1
ATOM 1551 O O . VAL A 1 198 ? -9.411 -14.533 16.127 1.00 89.31 198 VAL A O 1
ATOM 1554 N N . ALA A 1 199 ? -8.807 -13.510 14.233 1.00 87.25 199 ALA A N 1
ATOM 1555 C CA . ALA A 1 199 ? -8.516 -12.247 14.899 1.00 87.25 199 ALA A CA 1
ATOM 1556 C C . ALA A 1 199 ? -9.808 -11.621 15.461 1.00 87.25 199 ALA A C 1
ATOM 1558 O O . ALA A 1 199 ? -9.846 -11.219 16.629 1.00 87.25 199 ALA A O 1
ATOM 1559 N N . ASN A 1 200 ? -10.888 -11.635 14.671 1.00 84.75 200 ASN A N 1
ATOM 1560 C CA . ASN A 1 200 ? -12.196 -11.120 15.072 1.00 84.75 200 ASN A CA 1
ATOM 1561 C C . ASN A 1 200 ? -12.799 -11.886 16.253 1.00 84.75 200 ASN A C 1
ATOM 1563 O O . ASN A 1 200 ? -13.298 -11.260 17.189 1.00 84.75 200 ASN A O 1
ATOM 1567 N N . SER A 1 201 ? -12.718 -13.220 16.264 1.00 83.50 201 SER A N 1
ATOM 1568 C CA . SER A 1 201 ? -13.262 -14.025 17.364 1.00 83.50 201 SER A CA 1
ATOM 1569 C C . SER A 1 201 ? -12.552 -13.759 18.692 1.00 83.50 201 SER A C 1
ATOM 1571 O O . SER A 1 201 ? -13.210 -13.668 19.727 1.00 83.50 201 SER A O 1
ATOM 1573 N N . ARG A 1 202 ? -11.230 -13.541 18.673 1.00 78.44 202 ARG A N 1
ATOM 1574 C CA . ARG A 1 202 ? -10.458 -13.153 19.867 1.00 78.44 202 ARG A CA 1
ATOM 1575 C C . ARG A 1 202 ? -10.866 -11.787 20.404 1.00 78.44 202 ARG A C 1
ATOM 1577 O O . ARG A 1 202 ? -10.926 -11.596 21.614 1.00 78.44 202 ARG A O 1
ATOM 1584 N N . PHE A 1 203 ? -11.152 -10.840 19.518 1.00 69.69 203 PHE A N 1
ATOM 1585 C CA . PHE A 1 203 ? -11.548 -9.493 19.913 1.00 69.69 203 PHE A CA 1
ATOM 1586 C C . PHE A 1 203 ? -12.963 -9.431 20.486 1.00 69.69 203 PHE A C 1
ATOM 1588 O O . PHE A 1 203 ? -13.183 -8.767 21.497 1.00 69.69 203 PHE A O 1
ATOM 1595 N N . VAL A 1 204 ? -13.911 -10.142 19.869 1.00 65.62 204 VAL A N 1
ATOM 1596 C CA . VAL A 1 204 ? -15.290 -10.231 20.371 1.00 65.62 204 VAL A CA 1
ATOM 1597 C C . VAL A 1 204 ? -15.325 -11.028 21.677 1.00 65.62 204 VAL A C 1
ATOM 1599 O O . VAL A 1 204 ? -15.866 -10.536 22.662 1.00 65.62 204 VAL A O 1
ATOM 1602 N N . GLY A 1 205 ? -14.661 -12.187 21.734 1.00 55.88 205 GLY A N 1
ATOM 1603 C CA . GLY A 1 205 ? -14.598 -13.022 22.940 1.00 55.88 205 GLY A CA 1
ATOM 1604 C C . GLY A 1 205 ? -13.862 -12.374 24.119 1.00 55.88 205 GLY A C 1
ATOM 1605 O O . GLY A 1 205 ? -14.182 -12.659 25.267 1.00 55.88 205 GLY A O 1
ATOM 1606 N N . GLY A 1 206 ? -12.918 -11.462 23.857 1.00 52.69 206 GLY A N 1
ATOM 1607 C CA . GLY A 1 206 ? -12.249 -10.664 24.891 1.00 52.69 206 GLY A CA 1
ATOM 1608 C C . GLY A 1 206 ? -13.073 -9.480 25.414 1.00 52.69 206 GLY A C 1
ATOM 1609 O O . GLY A 1 206 ? -12.776 -8.965 26.488 1.00 52.69 206 GLY A O 1
ATOM 1610 N N . ARG A 1 207 ? -14.111 -9.047 24.684 1.00 49.50 207 ARG A N 1
ATOM 1611 C CA . ARG A 1 207 ? -15.024 -7.964 25.096 1.00 49.50 207 ARG A CA 1
ATOM 1612 C C . ARG A 1 207 ? -16.271 -8.460 25.833 1.00 49.50 207 ARG A C 1
ATOM 1614 O O . ARG A 1 207 ? -16.932 -7.658 26.482 1.00 49.50 207 ARG A O 1
ATOM 1621 N N . THR A 1 208 ? -16.583 -9.755 25.774 1.00 41.72 208 THR A N 1
ATOM 1622 C CA . THR A 1 208 ? -17.804 -10.342 26.359 1.00 41.72 208 THR A CA 1
ATOM 1623 C C . THR A 1 208 ? -17.612 -11.008 27.724 1.00 41.72 208 THR A C 1
ATOM 1625 O O . THR A 1 208 ? -18.469 -11.785 28.130 1.00 41.72 208 THR A O 1
ATOM 1628 N N . ALA A 1 209 ? -16.538 -10.720 28.463 1.00 37.00 209 ALA A N 1
ATOM 1629 C CA . ALA A 1 209 ? -16.421 -11.154 29.856 1.00 37.00 209 ALA A CA 1
ATOM 1630 C C . ALA A 1 209 ? -16.668 -9.978 30.817 1.00 37.00 209 ALA A C 1
ATOM 1632 O O . ALA A 1 209 ? -15.707 -9.341 31.254 1.00 37.00 209 ALA A O 1
ATOM 1633 N N . PRO A 1 210 ? -17.922 -9.677 31.209 1.00 43.38 210 PRO A N 1
ATOM 1634 C CA . PRO A 1 210 ? -18.120 -9.108 32.527 1.00 43.38 210 PRO A CA 1
ATOM 1635 C C . PRO A 1 210 ? -17.682 -10.193 33.514 1.00 43.38 210 PRO A C 1
ATOM 1637 O O . PRO A 1 210 ? -18.302 -11.255 33.598 1.00 43.38 210 PRO A O 1
ATOM 1640 N N . MET A 1 211 ? -16.582 -9.966 34.236 1.00 40.53 211 MET A N 1
ATOM 1641 C CA . MET A 1 211 ? -16.329 -10.733 35.451 1.00 40.53 211 MET A CA 1
ATOM 1642 C C . MET A 1 211 ? -17.486 -10.429 36.400 1.00 40.53 211 MET A C 1
ATOM 1644 O O . MET A 1 211 ? -17.513 -9.384 37.048 1.00 40.53 211 MET A O 1
ATOM 1648 N N . ALA A 1 212 ? -18.476 -11.320 36.413 1.00 42.19 212 ALA A N 1
ATOM 1649 C CA . ALA A 1 212 ? -19.524 -11.336 37.410 1.00 42.19 212 ALA A CA 1
ATOM 1650 C C . ALA A 1 212 ? -18.860 -11.315 38.792 1.00 42.19 212 ALA A C 1
ATOM 1652 O O . ALA A 1 212 ? -17.917 -12.065 39.062 1.00 42.19 212 ALA A O 1
ATOM 1653 N N . GLY A 1 213 ? -19.312 -10.368 39.611 1.00 39.28 213 GLY A N 1
ATOM 1654 C CA . GLY A 1 213 ? -18.692 -9.988 40.865 1.00 39.28 213 GLY A CA 1
ATOM 1655 C C . GLY A 1 213 ? -18.448 -11.160 41.808 1.00 39.28 213 GLY A C 1
ATOM 1656 O O . GLY A 1 213 ? -19.299 -12.023 42.020 1.00 39.28 213 GLY A O 1
ATOM 1657 N N . ARG A 1 214 ? -17.286 -11.126 42.459 1.00 37.38 214 ARG A N 1
ATOM 1658 C CA . ARG A 1 214 ? -17.142 -11.737 43.776 1.00 37.38 214 ARG A CA 1
ATOM 1659 C C . ARG A 1 214 ? -17.883 -10.852 44.772 1.00 37.38 214 ARG A C 1
ATOM 1661 O O . ARG A 1 214 ? -17.314 -9.914 45.319 1.00 37.38 214 ARG A O 1
ATOM 1668 N N . SER A 1 215 ? -19.154 -11.160 44.990 1.00 42.25 215 SER A N 1
ATOM 1669 C CA . SER A 1 215 ? -19.869 -10.764 46.199 1.00 42.25 215 SER A CA 1
ATOM 1670 C C . SER A 1 215 ? -19.254 -11.536 47.366 1.00 42.25 215 SER A C 1
ATOM 1672 O O . SER A 1 215 ? -19.634 -12.673 47.639 1.00 42.25 215 SER A O 1
ATOM 1674 N N . SER A 1 216 ? -18.255 -10.961 48.030 1.00 40.31 216 SER A N 1
ATOM 1675 C CA . SER A 1 216 ? -17.884 -11.403 49.372 1.00 40.31 216 SER A CA 1
ATOM 1676 C C . SER A 1 216 ? -18.964 -10.912 50.328 1.00 40.31 216 SER A C 1
ATOM 1678 O O . SER A 1 216 ? -19.046 -9.727 50.646 1.00 40.31 216 SER A O 1
ATOM 1680 N N . PHE A 1 217 ? -19.826 -11.852 50.708 1.00 39.94 217 PHE A N 1
ATOM 1681 C CA . PHE A 1 217 ? -20.758 -11.739 51.816 1.00 39.94 217 PHE A CA 1
ATOM 1682 C C . PHE A 1 217 ? -20.022 -11.300 53.086 1.00 39.94 217 PHE A C 1
ATOM 1684 O O . PHE A 1 217 ? -19.009 -11.886 53.465 1.00 39.94 217 PHE A O 1
ATOM 1691 N N . LEU A 1 218 ? -20.576 -10.278 53.733 1.00 43.38 218 LEU A N 1
ATOM 1692 C CA . LEU A 1 218 ? -20.342 -9.962 55.133 1.00 43.38 218 LEU A CA 1
ATOM 1693 C C . LEU A 1 218 ? -20.901 -11.111 55.989 1.00 43.38 218 LEU A C 1
ATOM 1695 O O . LEU A 1 218 ? -22.092 -11.407 55.928 1.00 43.38 218 LEU A O 1
ATOM 1699 N N . ALA A 1 219 ? -20.039 -11.727 56.786 1.00 43.44 219 ALA A N 1
ATOM 1700 C CA . ALA A 1 219 ? -20.368 -12.267 58.101 1.00 43.44 219 ALA A CA 1
ATOM 1701 C C . ALA A 1 219 ? -19.494 -11.435 59.053 1.00 43.44 219 ALA A C 1
ATOM 1703 O O . ALA A 1 219 ? -18.305 -11.277 58.780 1.00 43.44 219 ALA A O 1
ATOM 1704 N N . GLY A 1 220 ? -20.019 -10.718 60.037 1.00 39.66 220 GLY A N 1
ATOM 1705 C CA . GLY A 1 220 ? -20.975 -11.145 61.050 1.00 39.66 220 GLY A CA 1
ATOM 1706 C C . GLY A 1 220 ? -20.270 -10.887 62.370 1.00 39.66 220 GLY A C 1
ATOM 1707 O O . GLY A 1 220 ? -19.210 -11.518 62.561 1.00 39.66 220 GLY A O 1
#

Foldseek 3Di:
DWFQALVNPDIAPDKDKDQDDPPDPDGHDIFIEGEHEDEALCLQFVDDPVQVVLLVLLVVLVVVLCVVDVDCDQLPPPDPPPPPPDDPDPVVVVSVVVNVVSSVSNVVSLCVLQPPPPQSVVVNQQLGFFYEYEYAPPRADPSSHRRQHWYKHFYPCRVPDPPPPPDDPCVGIDTPGDRHTDDDDPSSVVSRVVRNVVVVCVVVVVVPDPPDDPPPDDDD

Radius of gyration: 22.55 Å; chains: 1; bounding box: 47×36×97 Å

Sequence (220 aa):
MEVQDPTGRFRVDVAGWTDRAVGTRVRMKPRSVLVECKQSRNDYFRNSRQTAGLLARRAAILDRLSRSQPEASPLFTSGRRAPLSLFESGTLADDARALQRLRVEMASIERRLFRGIKLANMARWRGATQFWLAAPIDMISTSELPLGWGLIEASPQALESRTPEGIPASSILSCRQAAPDQEVDDRSLDRLVRNIAVANSRFVGGRTAPMAGRSSFLAG

Secondary structure (DSSP, 8-state):
--EE-TTSS-EESEEEEEEE-TTS--EEEEEEEEEEE-S-HHHH-S-HHHHHHHHHHHHHHHHHHHHH-SS---TT-------S-S---HHHHHHHHHHHHHHHHHHHHHHHHTTT-HHHHHHHHT-SSEEEEEEETTSS-GGGSPTTEEEEEEPHHHHHS-PPTT--GGGTEEEEEPPPP----HHHHHHHHHHHHHHHHHHHHHHS------------